Protein AF-A0A1W6MKU1-F1 (afdb_monomer_lite)

Foldseek 3Di:
DVVVVVVVVVVVVVVVVVVVVVVVVVVVVVVVVVVVVVVVVVVVVVVVVVVVVVVVVVVVVDDDPPPDDDPVSVVVVVVVVVVVCVVADLLRCLLPVPPDPPPPVDDDNLRVLVVSVVVCVVVDDDPRLLVVLLCVQVVVCVVVVHRDDLLNQLVVVCVVPNLVSCLSSVVSSLVSCVSPVHDNPCSVVSCVVSND

Organism: NCBI:txid331648

Secondary structure (DSSP, 8-state):
-HHHHHHHHHHHHHHHHHHHHHHHHHHHHHHHHHHHHHHHHHHHHHHHHHHHHHHHHTTTT--------SHHHHHHHHHHHHHHHTTS-HHHHHHHTTSS-S--TT--HHHHHHHHHHHHHHH---HHHHHHHHHHHHHHHHHHTSPPPHHHHHHHHHHHS-HHHHHHHHHHHHHHHHHTT---TTHHHHHHHHH-

pLDDT: mean 70.11, std 15.75, range [35.94, 92.75]

Structure (mmCIF, N/CA/C/O backbone):
data_AF-A0A1W6MKU1-F1
#
_entry.id   AF-A0A1W6MKU1-F1
#
loop_
_atom_site.group_PDB
_atom_site.id
_atom_site.type_symbol
_atom_site.label_atom_id
_atom_site.label_alt_id
_atom_site.label_comp_id
_atom_site.label_asym_id
_atom_site.label_entity_id
_atom_site.label_seq_id
_atom_site.pdbx_PDB_ins_code
_atom_site.Cartn_x
_atom_site.Cartn_y
_atom_site.Cartn_z
_atom_site.occupancy
_atom_site.B_iso_or_equiv
_atom_site.auth_seq_id
_atom_site.auth_comp_id
_atom_site.auth_asym_id
_atom_site.auth_atom_id
_atom_site.pdbx_PDB_model_num
ATOM 1 N N . MET A 1 1 ? -60.702 6.083 73.191 1.00 47.81 1 MET A N 1
ATOM 2 C CA . MET A 1 1 ? -59.595 5.189 72.773 1.00 47.81 1 MET A CA 1
ATOM 3 C C . MET A 1 1 ? -59.391 5.137 71.258 1.00 47.81 1 MET A C 1
ATOM 5 O O . MET A 1 1 ? -58.246 5.121 70.835 1.00 47.81 1 MET A O 1
ATOM 9 N N . SER A 1 2 ? -60.441 5.195 70.430 1.00 51.69 2 SER A N 1
ATOM 10 C CA . SER A 1 2 ? -60.322 5.057 68.964 1.00 51.69 2 SER A CA 1
ATOM 11 C C . SER A 1 2 ? -59.601 6.209 68.233 1.00 51.69 2 SER A C 1
ATOM 13 O O . SER A 1 2 ? -58.977 5.974 67.206 1.00 51.69 2 SER A O 1
ATOM 15 N N . GLN A 1 3 ? -59.615 7.438 68.766 1.00 49.34 3 GLN A N 1
ATOM 16 C CA . GLN A 1 3 ? -58.934 8.594 68.146 1.00 49.34 3 GLN A CA 1
ATOM 17 C C . GLN A 1 3 ? -57.400 8.565 68.298 1.00 49.34 3 GLN A C 1
ATOM 19 O O . GLN A 1 3 ? -56.690 8.987 67.392 1.00 49.34 3 GLN A O 1
ATOM 24 N N . ILE A 1 4 ? -56.875 8.013 69.400 1.00 53.31 4 ILE A N 1
ATOM 25 C CA . ILE A 1 4 ? -55.422 7.897 69.642 1.00 53.31 4 ILE A CA 1
ATOM 26 C C . ILE A 1 4 ? -54.801 6.845 68.708 1.00 53.31 4 ILE A C 1
ATOM 28 O O . ILE A 1 4 ? -53.706 7.038 68.187 1.00 53.31 4 ILE A O 1
ATOM 32 N N . ILE A 1 5 ? -55.540 5.764 68.434 1.00 53.56 5 ILE A N 1
ATOM 33 C CA . ILE A 1 5 ? -55.125 4.697 67.512 1.00 53.56 5 ILE A CA 1
ATOM 34 C C . ILE A 1 5 ? -55.094 5.214 66.062 1.00 53.56 5 ILE A C 1
ATOM 36 O O . ILE A 1 5 ? -54.161 4.907 65.326 1.00 53.56 5 ILE A O 1
ATOM 40 N N . GLY A 1 6 ? -56.054 6.062 65.669 1.00 46.59 6 GLY A N 1
ATOM 41 C CA . GLY A 1 6 ? -56.067 6.691 64.342 1.00 46.59 6 GLY A CA 1
ATOM 42 C C . GLY A 1 6 ? -54.878 7.627 64.094 1.00 46.59 6 GLY A C 1
ATOM 43 O O . GLY A 1 6 ? -54.292 7.600 63.015 1.00 46.59 6 GLY A O 1
ATOM 44 N N . ILE A 1 7 ? -54.463 8.402 65.102 1.00 56.88 7 ILE A N 1
ATOM 45 C CA . ILE A 1 7 ? -53.309 9.315 65.000 1.00 56.88 7 ILE A CA 1
ATOM 46 C C . ILE A 1 7 ? -51.987 8.537 64.894 1.00 56.88 7 ILE A C 1
ATOM 48 O O . ILE A 1 7 ? -51.122 8.914 64.105 1.00 56.88 7 ILE A O 1
ATOM 52 N N . LEU A 1 8 ? -51.845 7.428 65.631 1.00 56.25 8 LEU A N 1
ATOM 53 C CA . LEU A 1 8 ? -50.680 6.536 65.533 1.00 56.25 8 LEU A CA 1
ATOM 54 C C . LEU A 1 8 ? -50.585 5.828 64.173 1.00 56.25 8 LEU A C 1
ATOM 56 O O . LEU A 1 8 ? -49.487 5.610 63.667 1.00 56.25 8 LEU A O 1
ATOM 60 N N . PHE A 1 9 ? -51.721 5.490 63.562 1.00 56.03 9 PHE A N 1
ATOM 61 C CA . PHE A 1 9 ? -51.739 4.841 62.252 1.00 56.03 9 PHE A CA 1
ATOM 62 C C . PHE A 1 9 ? -51.362 5.816 61.128 1.00 56.03 9 PHE A C 1
ATOM 64 O O . PHE A 1 9 ? -50.538 5.495 60.275 1.00 56.03 9 PHE A O 1
ATOM 71 N N . ILE A 1 10 ? -51.900 7.040 61.159 1.00 58.66 10 ILE A N 1
ATOM 72 C CA . ILE A 1 10 ? -51.591 8.074 60.161 1.00 58.66 10 ILE A CA 1
ATOM 73 C C . ILE A 1 10 ? -50.126 8.515 60.271 1.00 58.66 10 ILE A C 1
ATOM 75 O O . ILE A 1 10 ? -49.452 8.648 59.250 1.00 58.66 10 ILE A O 1
ATOM 79 N N . SER A 1 11 ? -49.594 8.682 61.488 1.00 55.44 11 SER A N 1
ATOM 80 C CA . SER A 1 11 ? -48.181 9.034 61.666 1.00 55.44 11 SER A CA 1
ATOM 81 C C . SER A 1 11 ? -47.244 7.920 61.187 1.00 55.44 11 SER A C 1
ATOM 83 O O . SER A 1 11 ? -46.252 8.210 60.519 1.00 55.44 11 SER A O 1
ATOM 85 N N . GLY A 1 12 ? -47.589 6.650 61.429 1.00 57.91 12 GLY A N 1
ATOM 86 C CA . GLY A 1 12 ? -46.839 5.497 60.927 1.00 57.91 12 GLY A CA 1
ATOM 87 C C . GLY A 1 12 ? -46.799 5.417 59.398 1.00 57.91 12 GLY A C 1
ATOM 88 O O . GLY A 1 12 ? -45.735 5.178 58.829 1.00 57.91 12 GLY A O 1
ATOM 89 N N . VAL A 1 13 ? -47.923 5.682 58.723 1.00 65.38 13 VAL A N 1
ATOM 90 C CA . VAL A 1 13 ? -48.009 5.667 57.249 1.00 65.38 13 VAL A CA 1
ATOM 91 C C . VAL A 1 13 ? -47.217 6.818 56.624 1.00 65.38 13 VAL A C 1
ATOM 93 O O . VAL A 1 13 ? -46.501 6.606 55.648 1.00 65.38 13 VAL A O 1
ATOM 96 N N . VAL A 1 14 ? -47.271 8.020 57.204 1.00 58.94 14 VAL A N 1
ATOM 97 C CA . VAL A 1 14 ? -46.488 9.170 56.716 1.00 58.94 14 VAL A CA 1
ATOM 98 C C . VAL A 1 14 ? -44.984 8.932 56.896 1.00 58.94 14 VAL A C 1
ATOM 100 O O . VAL A 1 14 ? -44.204 9.219 55.991 1.00 58.94 14 VAL A O 1
ATOM 103 N N . ILE A 1 15 ? -44.562 8.353 58.025 1.00 61.75 15 ILE A N 1
ATOM 104 C CA . ILE A 1 15 ? -43.153 7.997 58.261 1.00 61.75 15 ILE A CA 1
ATOM 105 C C . ILE A 1 15 ? -42.691 6.903 57.288 1.00 61.75 15 ILE A C 1
ATOM 107 O O . ILE A 1 15 ? -41.581 6.993 56.761 1.00 61.75 15 ILE A O 1
ATOM 111 N N . ALA A 1 16 ? -43.534 5.902 57.016 1.00 57.34 16 ALA A N 1
ATOM 112 C CA . ALA A 1 16 ? -43.241 4.849 56.048 1.00 57.34 16 ALA A CA 1
ATOM 113 C C . ALA A 1 16 ? -43.072 5.411 54.628 1.00 57.34 16 ALA A C 1
ATOM 115 O O . ALA A 1 16 ? -42.068 5.110 53.990 1.00 57.34 16 ALA A O 1
ATOM 116 N N . LEU A 1 17 ? -43.971 6.298 54.184 1.00 57.94 17 LEU A N 1
ATOM 117 C CA . LEU A 1 17 ? -43.877 6.964 52.879 1.00 57.94 17 LEU A CA 1
ATOM 118 C C . LEU A 1 17 ? -42.603 7.808 52.754 1.00 57.94 17 LEU A C 1
ATOM 120 O O . LEU A 1 17 ? -41.893 7.692 51.763 1.00 57.94 17 LEU A O 1
ATOM 124 N N . ILE A 1 18 ? -42.244 8.591 53.779 1.00 56.72 18 ILE A N 1
ATOM 125 C CA . ILE A 1 18 ? -41.004 9.391 53.776 1.00 56.72 18 ILE A CA 1
ATOM 126 C C . ILE A 1 18 ? -39.753 8.494 53.737 1.00 56.72 18 ILE A C 1
ATOM 128 O O . ILE A 1 18 ? -38.745 8.851 53.123 1.00 56.72 18 ILE A O 1
ATOM 132 N N . LEU A 1 19 ? -39.784 7.332 54.397 1.00 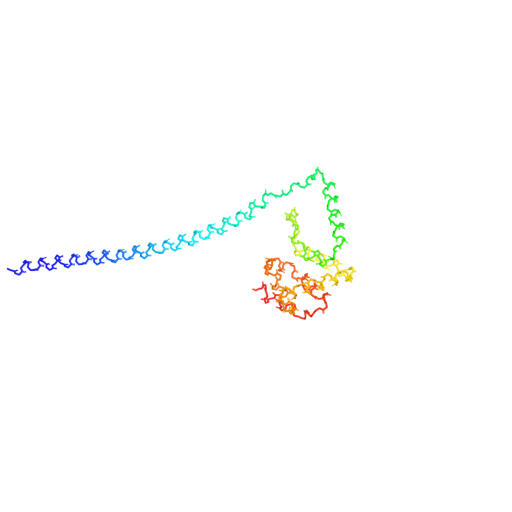58.59 19 LEU A N 1
ATOM 133 C CA . LEU A 1 19 ? -38.688 6.357 54.368 1.00 58.59 19 LEU A CA 1
ATOM 134 C C . LEU A 1 19 ? -38.572 5.647 53.016 1.00 58.59 19 LEU A C 1
ATOM 136 O O . LEU A 1 19 ? -37.454 5.379 52.572 1.00 58.59 19 LEU A O 1
ATOM 140 N N . GLU A 1 20 ? -39.697 5.349 52.373 1.00 58.88 20 GLU A N 1
ATOM 141 C CA . GLU A 1 20 ? -39.753 4.736 51.047 1.00 58.88 20 GLU A CA 1
ATOM 142 C C . GLU A 1 20 ? -39.245 5.706 49.977 1.00 58.88 20 GLU A C 1
ATOM 144 O O . GLU A 1 20 ? -38.388 5.338 49.174 1.00 58.88 20 GLU A O 1
ATOM 149 N N . ASP A 1 21 ? -39.646 6.975 50.061 1.00 58.53 21 ASP A N 1
ATOM 150 C CA . ASP A 1 21 ? -39.196 8.044 49.168 1.00 58.53 21 ASP A CA 1
ATOM 151 C C . ASP A 1 21 ? -37.704 8.364 49.368 1.00 58.53 21 ASP A C 1
ATOM 153 O O . ASP A 1 21 ? -36.951 8.549 48.410 1.00 58.53 21 ASP A O 1
ATOM 157 N N . LYS A 1 22 ? -37.214 8.309 50.618 1.00 58.66 22 LYS A N 1
ATOM 158 C CA . LYS A 1 22 ? -35.773 8.373 50.916 1.00 58.66 22 LYS A CA 1
ATOM 159 C C . LYS A 1 22 ? -35.007 7.170 50.376 1.00 58.66 22 LYS A C 1
ATOM 161 O O . LYS A 1 22 ? -33.879 7.348 49.924 1.00 58.66 22 LYS A O 1
ATOM 166 N N . LYS A 1 23 ? -35.565 5.956 50.430 1.00 59.91 23 LYS A N 1
ATOM 167 C CA . LYS A 1 23 ? -34.934 4.755 49.855 1.00 59.91 23 LYS A CA 1
ATOM 168 C C . LYS A 1 23 ? -34.901 4.816 48.330 1.00 59.91 23 LYS A C 1
ATOM 170 O O . LYS A 1 23 ? -33.866 4.480 47.759 1.00 59.91 23 LYS A O 1
ATOM 175 N N . SER A 1 24 ? -35.985 5.259 47.693 1.00 61.62 24 SER A N 1
ATOM 176 C CA . SER A 1 24 ? -36.061 5.423 46.237 1.00 61.62 24 SER A CA 1
ATOM 177 C C . SER A 1 24 ? -35.065 6.488 45.769 1.00 61.62 24 SER A C 1
ATOM 179 O O . SER A 1 24 ? -34.258 6.226 44.881 1.00 61.62 24 SER A O 1
ATOM 181 N N . SER A 1 25 ? -35.017 7.627 46.469 1.00 62.56 25 SER A N 1
ATOM 182 C CA . SER A 1 25 ? -34.078 8.715 46.197 1.00 62.56 25 SER A CA 1
ATOM 183 C C . SER A 1 25 ? -32.635 8.276 46.419 1.00 62.56 25 SER A C 1
ATOM 185 O O . SER A 1 25 ? -31.773 8.541 45.589 1.00 62.56 25 SER A O 1
ATOM 187 N N . LYS A 1 26 ? -32.351 7.560 47.514 1.00 69.50 26 LYS A N 1
ATOM 188 C CA . LYS A 1 26 ? -31.005 7.049 47.797 1.00 69.50 26 LYS A CA 1
ATOM 189 C C . LYS A 1 26 ? -30.530 6.095 46.702 1.00 69.50 26 LYS A C 1
ATOM 191 O O . LYS A 1 26 ? -29.414 6.263 46.228 1.00 69.50 26 LYS A O 1
ATOM 196 N N . LYS A 1 27 ? -31.383 5.161 46.271 1.00 70.69 27 LYS A N 1
ATOM 197 C CA . LYS A 1 27 ? -31.066 4.231 45.183 1.00 70.69 27 LYS A CA 1
ATOM 198 C C . LYS A 1 27 ? -30.842 4.967 43.859 1.00 70.69 27 LYS A C 1
ATOM 200 O O . LYS A 1 27 ? -29.859 4.709 43.182 1.00 70.69 27 LYS A O 1
ATOM 205 N N . PHE A 1 28 ? -31.684 5.953 43.548 1.00 70.44 28 PHE A N 1
ATOM 206 C CA . PHE A 1 28 ? -31.513 6.812 42.376 1.00 70.44 28 PHE A CA 1
ATOM 207 C C . PHE A 1 28 ? -30.167 7.555 42.382 1.00 70.44 28 PHE A C 1
ATOM 209 O O . PHE A 1 28 ? -29.487 7.616 41.360 1.00 70.44 28 PHE A O 1
ATOM 216 N N . TYR A 1 29 ? -29.748 8.099 43.530 1.00 66.12 29 TYR A N 1
ATOM 217 C CA . TYR A 1 29 ? -28.444 8.753 43.649 1.00 66.12 29 TYR A CA 1
ATOM 218 C C . TYR A 1 29 ? -27.274 7.760 43.617 1.00 66.12 29 TYR A C 1
ATOM 220 O O . TYR A 1 29 ? -26.232 8.102 43.069 1.00 66.12 29 TYR A O 1
ATOM 228 N N . GLU A 1 30 ? -27.424 6.550 44.163 1.00 76.31 30 GLU A N 1
ATOM 229 C CA . GLU A 1 30 ? -26.414 5.484 44.077 1.00 76.31 30 GLU A CA 1
ATOM 230 C C . GLU A 1 30 ? -26.194 5.042 42.621 1.00 76.31 30 GLU A C 1
ATOM 232 O O . GLU A 1 30 ? -25.055 5.078 42.152 1.00 76.31 30 GLU A O 1
ATOM 237 N N . ASP A 1 31 ? -27.272 4.767 41.881 1.00 74.50 31 ASP A N 1
ATOM 238 C CA . ASP A 1 31 ? -27.222 4.415 40.456 1.00 74.50 31 ASP A CA 1
ATOM 239 C C . ASP A 1 31 ? -26.609 5.568 39.635 1.00 74.50 31 ASP A C 1
ATOM 241 O O . ASP A 1 31 ? -25.720 5.367 38.806 1.00 74.50 31 ASP A O 1
ATOM 245 N N . ARG A 1 32 ? -26.990 6.820 39.935 1.00 72.81 32 ARG A N 1
ATOM 246 C CA . ARG A 1 32 ? -26.433 7.998 39.254 1.00 72.81 32 ARG A CA 1
ATOM 247 C C . ARG A 1 32 ? -24.947 8.214 39.550 1.00 72.81 32 ARG A C 1
ATOM 249 O O . ARG A 1 32 ? -24.219 8.693 38.681 1.00 72.81 32 ARG A O 1
ATOM 256 N N . ILE A 1 33 ? -24.483 7.894 40.758 1.00 77.56 33 ILE A N 1
ATOM 257 C CA . ILE A 1 33 ? -23.059 7.946 41.121 1.00 77.56 33 ILE A CA 1
ATOM 258 C C . ILE A 1 33 ? -22.274 6.875 40.357 1.00 77.56 33 ILE A C 1
ATOM 260 O O . ILE A 1 33 ? -21.144 7.137 39.942 1.00 77.56 33 ILE A O 1
ATOM 264 N N . GLU A 1 34 ? -22.846 5.689 40.164 1.00 78.94 34 GLU A N 1
ATOM 265 C CA . GLU A 1 34 ? -22.220 4.608 39.402 1.00 78.94 34 GLU A CA 1
ATOM 266 C C . GLU A 1 34 ? -22.122 4.944 37.906 1.00 78.94 34 GLU A C 1
ATOM 268 O O . GLU A 1 34 ? -21.041 4.829 37.322 1.00 78.94 34 GLU A O 1
ATOM 273 N N . ASP A 1 35 ? -23.181 5.508 37.322 1.00 75.38 35 ASP A N 1
ATOM 274 C CA . ASP A 1 35 ? -23.166 6.034 35.952 1.00 75.38 35 ASP A CA 1
ATOM 275 C C . ASP A 1 35 ? -22.100 7.122 35.765 1.00 75.38 35 ASP A C 1
ATOM 277 O O . ASP A 1 35 ? -21.297 7.068 34.831 1.00 75.38 35 ASP A O 1
ATOM 281 N N . LEU A 1 36 ? -22.029 8.087 36.689 1.00 74.81 36 LEU A N 1
ATOM 282 C CA . LEU A 1 36 ? -21.032 9.159 36.638 1.00 74.81 36 LEU A CA 1
ATOM 283 C C . LEU A 1 36 ? -19.601 8.631 36.810 1.00 74.81 36 LEU A C 1
ATOM 285 O O . LEU A 1 36 ? -18.678 9.155 36.184 1.00 74.81 36 LEU A O 1
ATOM 289 N N . LYS A 1 37 ? -19.386 7.582 37.615 1.00 76.19 37 LYS A N 1
ATOM 290 C CA . LYS A 1 37 ? -18.078 6.910 37.720 1.00 76.19 37 LYS A CA 1
ATOM 291 C C . LYS A 1 37 ? -17.687 6.235 36.406 1.00 76.19 37 LYS A C 1
ATOM 293 O O . LYS A 1 37 ? -16.527 6.343 36.000 1.00 76.19 37 LYS A O 1
ATOM 298 N N . ASN A 1 38 ? -18.634 5.592 35.729 1.00 76.19 38 ASN A N 1
ATOM 299 C CA . ASN A 1 38 ? -18.405 4.959 34.432 1.00 76.19 38 ASN A CA 1
ATOM 300 C C . ASN A 1 38 ? -18.116 6.000 33.340 1.00 76.19 38 ASN A C 1
ATOM 302 O O . ASN A 1 38 ? -17.148 5.856 32.589 1.00 76.19 38 ASN A O 1
ATOM 306 N N . GLU A 1 39 ? -18.869 7.102 33.299 1.00 74.50 39 GLU A N 1
ATOM 307 C CA . GLU A 1 39 ? -18.598 8.229 32.398 1.00 74.50 39 GLU A CA 1
ATOM 308 C C . GLU A 1 39 ? -17.227 8.865 32.661 1.00 74.50 39 GLU A C 1
ATOM 310 O O . GLU A 1 39 ? -16.494 9.170 31.717 1.00 74.50 39 GLU A O 1
ATOM 315 N N . LEU A 1 40 ? -16.841 9.029 33.930 1.00 75.62 40 LEU A N 1
ATOM 316 C CA . LEU A 1 40 ? -15.544 9.590 34.308 1.00 75.62 40 LEU A CA 1
ATOM 317 C C . LEU A 1 40 ? -14.386 8.658 33.926 1.00 75.62 40 LEU A C 1
ATOM 319 O O . LEU A 1 40 ? -13.369 9.131 33.420 1.00 75.62 40 LEU A O 1
ATOM 323 N N . SER A 1 41 ? -14.552 7.344 34.088 1.00 77.25 41 SER A N 1
ATOM 324 C CA . SER A 1 41 ? -13.593 6.338 33.616 1.00 77.25 41 SER A CA 1
ATOM 325 C C . SER A 1 41 ? -13.425 6.390 32.091 1.00 77.25 41 SER A C 1
ATOM 327 O O . SER A 1 41 ? -12.306 6.463 31.579 1.00 77.25 41 SER A O 1
ATOM 329 N N . ASN A 1 42 ? -14.534 6.478 31.351 1.00 74.69 42 ASN A N 1
ATOM 330 C CA . ASN A 1 42 ? -14.521 6.577 29.890 1.00 74.69 42 ASN A CA 1
ATOM 331 C C . ASN A 1 42 ? -13.882 7.882 29.393 1.00 74.69 42 ASN A C 1
ATOM 333 O O . ASN A 1 42 ? -13.079 7.866 28.453 1.00 74.69 42 ASN A O 1
ATOM 337 N N . LYS A 1 43 ? -14.173 9.014 30.046 1.00 75.50 43 LYS A N 1
ATOM 338 C CA . LYS A 1 43 ? -13.528 10.302 29.747 1.00 75.50 43 LYS A CA 1
ATOM 339 C C . LYS A 1 43 ? -12.040 10.274 30.082 1.00 75.50 43 LYS A C 1
ATOM 341 O O . LYS A 1 43 ? -11.249 10.740 29.272 1.00 75.50 43 LYS A O 1
ATOM 346 N N . LYS A 1 44 ? -11.638 9.669 31.203 1.00 76.31 44 LYS A N 1
ATOM 347 C CA . LYS A 1 44 ? -10.224 9.517 31.577 1.00 76.31 44 LYS A CA 1
ATOM 348 C C . LYS A 1 44 ? -9.456 8.664 30.566 1.00 76.31 44 LYS A C 1
ATOM 350 O O . LYS A 1 44 ? -8.368 9.052 30.160 1.00 76.31 44 LYS A O 1
ATOM 355 N N . ASN A 1 45 ? -10.045 7.567 30.089 1.00 72.00 45 ASN A N 1
ATOM 356 C CA . ASN A 1 45 ? -9.461 6.742 29.026 1.00 72.00 45 ASN A CA 1
ATOM 357 C C . ASN A 1 45 ? -9.365 7.492 27.689 1.00 72.00 45 ASN A C 1
ATOM 359 O O . ASN A 1 45 ? -8.409 7.301 26.940 1.00 72.00 45 ASN A O 1
ATOM 363 N N . SER A 1 46 ? -10.332 8.364 27.396 1.00 67.12 46 SER A N 1
ATOM 364 C CA . SER A 1 46 ? -10.310 9.219 26.204 1.00 67.12 46 SER A CA 1
ATOM 365 C C . SER A 1 46 ? -9.227 10.295 26.298 1.00 67.12 46 SER A C 1
ATOM 367 O O . SER A 1 46 ? -8.504 10.500 25.330 1.00 67.12 46 SER A O 1
ATOM 369 N N . ILE A 1 47 ? -9.058 10.919 27.469 1.00 73.56 47 ILE A N 1
ATOM 370 C CA . ILE A 1 47 ? -7.973 11.871 27.745 1.00 73.56 47 ILE A CA 1
ATOM 371 C C . ILE A 1 47 ? -6.618 11.177 27.611 1.00 73.56 47 ILE A C 1
ATOM 373 O O . ILE A 1 47 ? -5.776 11.680 26.891 1.00 73.56 47 ILE A O 1
ATOM 377 N N . LEU A 1 48 ? -6.435 9.981 28.176 1.00 71.94 48 LEU A N 1
ATOM 378 C CA . LEU A 1 48 ? -5.191 9.208 28.042 1.00 71.94 48 LEU A CA 1
ATOM 379 C C . LEU A 1 48 ? -4.862 8.849 26.583 1.00 71.94 48 LEU A C 1
ATOM 381 O O . LEU A 1 48 ? -3.701 8.862 26.177 1.00 71.94 48 LEU A O 1
ATOM 385 N N . ARG A 1 49 ? -5.881 8.528 25.774 1.00 68.25 49 ARG A N 1
ATOM 386 C CA . ARG A 1 49 ? -5.712 8.305 24.329 1.00 68.25 49 ARG A CA 1
ATOM 387 C C . ARG A 1 49 ? -5.329 9.592 23.604 1.00 68.25 49 ARG A C 1
ATOM 389 O O . ARG A 1 49 ? -4.413 9.553 22.790 1.00 68.25 49 ARG A O 1
ATOM 396 N N . LEU A 1 50 ? -5.988 10.704 23.921 1.00 67.06 50 LEU A N 1
ATOM 397 C CA . LEU A 1 50 ? -5.692 12.016 23.348 1.00 67.06 50 LEU A CA 1
ATOM 398 C C . LEU A 1 50 ? -4.307 12.516 23.769 1.00 67.06 50 LEU A C 1
ATOM 400 O O . LEU A 1 50 ? -3.581 13.000 22.921 1.00 67.06 50 LEU A O 1
ATOM 404 N N . GLU A 1 51 ? -3.891 12.333 25.022 1.00 68.38 51 GLU A N 1
ATOM 405 C CA . GLU A 1 51 ? -2.546 12.654 25.517 1.00 68.38 51 GLU A CA 1
ATOM 406 C C . GLU A 1 51 ? -1.480 11.810 24.817 1.00 68.38 51 GLU A C 1
ATOM 408 O O . GLU A 1 51 ? -0.439 12.339 24.446 1.00 68.38 51 GLU A O 1
ATOM 413 N N . LYS A 1 52 ? -1.752 10.524 24.553 1.00 66.31 52 LYS A N 1
ATOM 414 C CA . LYS A 1 52 ? -0.859 9.665 23.760 1.00 66.31 52 LYS A CA 1
ATOM 415 C C . LYS A 1 52 ? -0.781 10.103 22.293 1.00 66.31 52 LYS A C 1
ATOM 417 O O . LYS A 1 52 ? 0.288 10.042 21.695 1.00 66.31 52 LYS A O 1
ATOM 422 N N . GLN A 1 53 ? -1.891 10.553 21.707 1.00 59.41 53 GLN A N 1
ATOM 423 C CA . GLN A 1 53 ? -1.901 11.136 20.360 1.00 59.41 53 GLN A CA 1
ATOM 424 C C . GLN A 1 53 ? -1.179 12.489 20.330 1.00 59.41 53 GLN A C 1
ATOM 426 O O . GLN A 1 53 ? -0.451 12.777 19.387 1.00 59.41 53 GLN A O 1
ATOM 431 N N . LEU A 1 54 ? -1.326 13.295 21.380 1.00 59.50 54 LEU A N 1
ATOM 432 C CA . LEU A 1 54 ? -0.695 14.603 21.513 1.00 59.50 54 LEU A CA 1
ATOM 433 C C . LEU A 1 54 ? 0.806 14.467 21.782 1.00 59.50 54 LEU A C 1
ATOM 435 O O . LEU A 1 54 ? 1.574 15.248 21.242 1.00 59.50 54 LEU A O 1
ATOM 439 N N . SER A 1 55 ? 1.244 13.430 22.503 1.00 55.38 55 SER A N 1
ATOM 440 C CA . SER A 1 55 ? 2.665 13.104 22.655 1.00 55.38 55 SER A CA 1
ATOM 441 C C . SER A 1 55 ? 3.278 12.550 21.364 1.00 55.38 55 SER A C 1
ATOM 443 O O . SER A 1 55 ? 4.460 12.747 21.112 1.00 55.38 55 SER A O 1
ATOM 445 N N . GLN A 1 56 ? 2.490 11.866 20.527 1.00 51.78 56 GLN A N 1
ATOM 446 C CA . GLN A 1 56 ? 2.902 11.473 19.173 1.00 51.78 56 GLN A CA 1
ATOM 447 C C . GLN A 1 56 ? 2.978 12.683 18.226 1.00 51.78 56 GLN A C 1
ATOM 449 O O . GLN A 1 56 ? 3.883 12.751 17.402 1.00 51.78 56 GLN A O 1
ATOM 454 N N . LEU A 1 57 ? 2.087 13.668 18.384 1.00 49.69 57 LEU A N 1
ATOM 455 C CA . LEU A 1 57 ? 2.101 14.929 17.632 1.00 49.69 57 LEU A CA 1
ATOM 456 C C . LEU A 1 57 ? 3.171 15.917 18.124 1.00 49.69 57 LEU A C 1
ATOM 458 O O . LEU A 1 57 ? 3.720 16.652 17.317 1.00 49.69 57 LEU A O 1
ATOM 462 N N . SER A 1 58 ? 3.540 15.918 19.407 1.00 42.12 58 SER A N 1
ATOM 463 C CA . SER A 1 58 ? 4.639 16.756 19.916 1.00 42.12 58 SER A CA 1
ATOM 464 C C . SER A 1 58 ? 6.020 16.246 19.497 1.00 42.12 58 SER A C 1
ATOM 466 O O . SER A 1 58 ? 6.996 16.977 19.602 1.00 42.12 58 SER A O 1
ATOM 468 N N . ILE A 1 59 ? 6.112 15.001 19.016 1.00 44.84 59 ILE A N 1
ATOM 469 C CA . ILE A 1 59 ? 7.301 14.480 18.323 1.00 44.84 59 ILE A CA 1
ATOM 470 C C . ILE A 1 59 ? 7.342 14.987 16.863 1.00 44.84 59 ILE A C 1
ATOM 472 O O . ILE A 1 59 ? 8.415 15.041 16.268 1.00 44.84 59 ILE A O 1
ATOM 476 N N . LEU A 1 60 ? 6.208 15.434 16.297 1.00 40.78 60 LEU A N 1
ATOM 477 C CA . LEU A 1 60 ? 6.141 16.057 14.967 1.00 40.78 60 LEU A CA 1
ATOM 478 C C . LEU A 1 60 ? 6.602 17.529 14.943 1.00 40.78 60 LEU A C 1
ATOM 480 O O . LEU A 1 60 ? 6.869 18.041 13.859 1.00 40.78 60 LEU A O 1
ATOM 484 N N . ASP A 1 61 ? 6.727 18.198 16.096 1.00 35.94 61 ASP A N 1
ATOM 485 C CA . ASP A 1 61 ? 7.133 19.617 16.188 1.00 35.94 61 ASP A CA 1
ATOM 486 C C . ASP A 1 61 ? 8.655 19.812 16.350 1.00 35.94 61 ASP A C 1
ATOM 488 O O . ASP A 1 61 ? 9.161 20.897 16.627 1.00 35.94 61 ASP A O 1
ATOM 492 N N . THR A 1 62 ? 9.417 18.744 16.130 1.00 43.09 62 THR A N 1
ATOM 493 C CA . THR A 1 62 ? 10.852 18.811 15.851 1.00 43.09 62 THR A CA 1
ATOM 494 C C . THR A 1 62 ? 11.099 18.232 14.468 1.00 43.09 62 THR A C 1
ATOM 496 O O . THR A 1 62 ? 11.649 17.139 14.332 1.00 43.09 62 THR A O 1
ATOM 499 N N . GLN A 1 63 ? 10.678 18.945 13.420 1.00 41.88 63 GLN A N 1
ATOM 500 C CA . GLN A 1 63 ? 11.275 18.686 12.113 1.00 41.88 63 GLN A CA 1
ATOM 501 C C . GLN A 1 63 ? 12.777 19.003 12.199 1.00 41.88 63 GLN A C 1
ATOM 503 O O . GLN A 1 63 ? 13.152 20.022 12.792 1.00 41.88 63 GLN A O 1
ATOM 508 N N . PRO A 1 64 ? 13.656 18.161 11.631 1.00 39.41 64 PRO A N 1
ATOM 509 C CA . PRO A 1 64 ? 15.060 18.505 11.504 1.00 39.41 64 PRO A CA 1
ATOM 510 C C . PRO A 1 64 ? 15.161 19.768 10.647 1.00 39.41 64 PRO A C 1
ATOM 512 O O . PRO A 1 64 ? 14.659 19.810 9.526 1.00 39.41 64 PRO A O 1
ATOM 515 N N . ASN A 1 65 ? 15.812 20.808 11.162 1.00 44.97 65 ASN A N 1
ATOM 516 C CA . ASN A 1 65 ? 16.313 21.863 10.295 1.00 44.97 65 ASN A CA 1
ATOM 517 C C . ASN A 1 65 ? 17.460 21.251 9.479 1.00 44.97 65 ASN A C 1
ATOM 519 O O . ASN A 1 65 ? 18.548 21.038 10.011 1.00 44.97 65 ASN A O 1
ATOM 523 N N . PHE A 1 66 ? 17.192 20.914 8.217 1.00 48.94 66 PHE A N 1
ATOM 524 C CA . PHE A 1 66 ? 18.167 20.285 7.323 1.00 48.94 66 PHE A CA 1
ATOM 525 C C . PHE A 1 66 ? 19.243 21.261 6.809 1.00 48.94 66 PHE A C 1
ATOM 527 O O . PHE A 1 66 ? 20.184 20.834 6.151 1.00 48.94 66 PHE A O 1
ATOM 534 N N . GLY A 1 67 ? 19.157 22.551 7.164 1.00 51.34 67 GLY A N 1
ATOM 535 C CA . GLY A 1 67 ? 20.254 23.505 6.992 1.00 51.34 67 GLY A CA 1
ATOM 536 C C . GLY A 1 67 ? 20.379 24.148 5.610 1.00 51.34 67 GLY A C 1
ATOM 537 O O . GLY A 1 67 ? 21.387 24.803 5.368 1.00 51.34 67 GLY A O 1
ATOM 538 N N . TYR A 1 68 ? 19.390 24.008 4.726 1.00 52.78 68 TYR A N 1
ATOM 539 C CA . TYR A 1 68 ? 19.421 24.631 3.398 1.00 52.78 68 TYR A CA 1
ATOM 540 C C . TYR A 1 68 ? 19.105 26.129 3.485 1.00 52.78 68 TYR A C 1
ATOM 542 O O . TYR A 1 68 ? 18.104 26.535 4.079 1.00 52.78 68 TYR A O 1
ATOM 550 N N . THR A 1 69 ? 19.969 26.956 2.903 1.00 60.62 69 THR A N 1
ATOM 551 C CA . THR A 1 69 ? 19.921 28.425 2.986 1.00 60.62 69 THR A CA 1
ATOM 552 C C . THR A 1 69 ? 19.538 29.100 1.671 1.00 60.62 69 THR A C 1
ATOM 554 O O . THR A 1 69 ? 19.349 30.318 1.642 1.00 60.62 69 THR A O 1
ATOM 557 N N . SER A 1 70 ? 19.381 2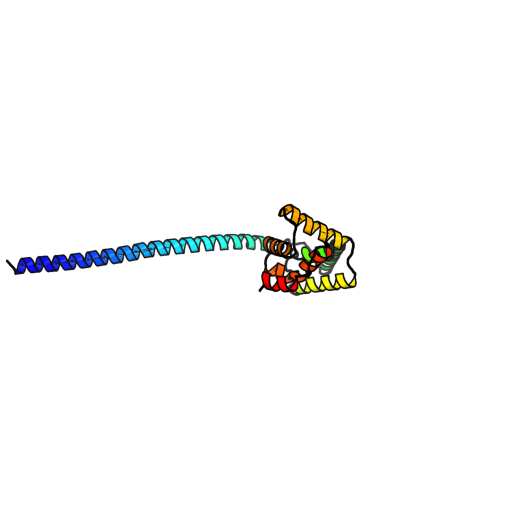8.329 0.591 1.00 57.69 70 SER A N 1
ATOM 558 C CA . SER A 1 70 ? 18.993 28.831 -0.730 1.00 57.69 70 SER A CA 1
ATOM 559 C C . SER A 1 70 ? 18.137 27.833 -1.519 1.00 57.69 70 SER A C 1
ATOM 561 O O . SER A 1 70 ? 18.117 26.639 -1.224 1.00 57.69 70 SER A O 1
ATOM 563 N N . GLU A 1 71 ? 17.418 28.344 -2.522 1.00 54.06 71 GLU A N 1
ATOM 564 C CA . GLU A 1 71 ? 16.588 27.549 -3.439 1.00 54.06 71 GLU A CA 1
ATOM 565 C C . GLU A 1 71 ? 17.433 26.570 -4.268 1.00 54.06 71 GLU A C 1
ATOM 567 O O . GLU A 1 71 ? 17.007 25.446 -4.507 1.00 54.06 71 GLU A O 1
ATOM 572 N N . ASP A 1 72 ? 18.664 26.951 -4.609 1.00 57.84 72 ASP A N 1
ATOM 573 C CA . ASP A 1 72 ? 19.608 26.085 -5.318 1.00 57.84 72 ASP A CA 1
ATOM 574 C C . ASP A 1 72 ? 20.081 24.918 -4.435 1.00 57.84 72 ASP A C 1
ATOM 576 O O . ASP A 1 72 ? 20.081 23.784 -4.891 1.00 57.84 72 ASP A O 1
ATOM 580 N N . GLU A 1 73 ? 20.370 25.141 -3.145 1.00 54.97 73 GLU A N 1
ATOM 581 C CA . GLU A 1 73 ? 20.710 24.053 -2.204 1.00 54.97 73 GLU A CA 1
ATOM 582 C C . GLU A 1 73 ? 19.535 23.091 -1.967 1.00 54.97 73 GLU A C 1
ATOM 584 O O . GLU A 1 73 ? 19.736 21.892 -1.773 1.00 54.97 73 GLU A O 1
ATOM 589 N N . TYR A 1 74 ? 18.304 23.608 -1.988 1.00 53.25 74 TYR A N 1
ATOM 590 C CA . TYR A 1 74 ? 17.100 22.784 -1.926 1.00 53.25 74 TYR A CA 1
ATOM 591 C C . TYR A 1 74 ? 16.927 21.958 -3.206 1.00 53.25 74 TYR A C 1
ATOM 593 O O . TYR A 1 74 ? 16.682 20.757 -3.123 1.00 53.25 74 TYR A O 1
ATOM 601 N N . ASN A 1 75 ? 17.099 22.574 -4.377 1.00 53.19 75 ASN A N 1
ATOM 602 C CA . ASN A 1 75 ? 16.999 21.892 -5.665 1.00 53.19 75 ASN A CA 1
ATOM 603 C C . ASN A 1 75 ? 18.123 20.866 -5.861 1.00 53.19 75 ASN A C 1
ATOM 605 O O . ASN A 1 75 ? 17.848 19.776 -6.343 1.00 53.19 75 ASN A O 1
ATOM 609 N N . ASP A 1 76 ? 19.344 21.143 -5.404 1.00 55.69 76 ASP A N 1
ATOM 610 C CA . ASP A 1 76 ? 20.459 20.191 -5.419 1.00 55.69 76 ASP A CA 1
ATOM 611 C C . ASP A 1 76 ? 20.197 19.001 -4.481 1.00 55.69 76 ASP A C 1
ATOM 613 O O . ASP A 1 76 ? 20.483 17.856 -4.832 1.00 55.69 76 ASP A O 1
ATOM 617 N N . ALA A 1 77 ? 19.601 19.236 -3.305 1.00 51.50 77 ALA A N 1
ATOM 618 C CA . ALA A 1 77 ? 19.192 18.167 -2.393 1.00 51.50 77 ALA A CA 1
ATOM 619 C C . ALA A 1 77 ? 18.022 17.341 -2.954 1.00 51.50 77 ALA A C 1
ATOM 621 O O . ALA A 1 77 ? 17.983 16.124 -2.767 1.00 51.50 77 ALA A O 1
ATOM 622 N N . ILE A 1 78 ? 17.088 17.981 -3.665 1.00 48.78 78 ILE A N 1
ATOM 623 C CA . ILE A 1 78 ? 16.020 17.320 -4.424 1.00 48.78 78 ILE A CA 1
ATOM 624 C C . ILE A 1 78 ? 16.624 16.496 -5.562 1.00 48.78 78 ILE A C 1
ATOM 626 O O . ILE A 1 78 ? 16.258 15.338 -5.703 1.00 48.78 78 ILE A O 1
ATOM 630 N N . ASP A 1 79 ? 17.586 17.024 -6.315 1.00 47.28 79 ASP A N 1
ATOM 631 C CA . ASP A 1 79 ? 18.276 16.321 -7.397 1.00 47.28 79 ASP A CA 1
ATOM 632 C C . ASP A 1 79 ? 19.109 15.149 -6.866 1.00 47.28 79 ASP A C 1
ATOM 634 O O . ASP A 1 79 ? 19.192 14.099 -7.507 1.00 47.28 79 ASP A O 1
ATOM 638 N N . GLU A 1 80 ? 19.711 15.281 -5.683 1.00 46.69 80 GLU A N 1
ATOM 639 C CA . GLU A 1 80 ? 20.441 14.212 -5.005 1.00 46.69 80 GLU A CA 1
ATOM 640 C C . GLU A 1 80 ? 19.490 13.158 -4.416 1.00 46.69 80 GLU A C 1
ATOM 642 O O . GLU A 1 80 ? 19.767 11.962 -4.519 1.00 46.69 80 GLU A O 1
ATOM 647 N N . LEU A 1 81 ? 18.323 13.559 -3.900 1.00 47.06 81 LEU A N 1
ATOM 648 C CA . LEU A 1 81 ? 17.221 12.660 -3.548 1.00 47.06 81 LEU A CA 1
ATOM 649 C C . LEU A 1 81 ? 16.662 11.955 -4.783 1.00 47.06 81 LEU A C 1
ATOM 651 O O . LEU A 1 81 ? 16.498 10.744 -4.745 1.00 47.06 81 LEU A O 1
ATOM 655 N N . GLU A 1 82 ? 16.452 12.650 -5.897 1.00 41.62 82 GLU A N 1
ATOM 656 C CA . GLU A 1 82 ? 16.041 12.074 -7.177 1.00 41.62 82 GLU A CA 1
ATOM 657 C C . GLU A 1 82 ? 17.124 11.148 -7.739 1.00 41.62 82 GLU A C 1
ATOM 659 O O . GLU A 1 82 ? 16.818 10.130 -8.356 1.00 41.62 82 GLU A O 1
ATOM 664 N N . LYS A 1 83 ? 18.406 11.443 -7.505 1.00 44.25 83 LYS A N 1
ATOM 665 C CA . LYS A 1 83 ? 19.545 10.594 -7.879 1.00 44.25 83 LYS A CA 1
ATOM 666 C C . LYS A 1 83 ? 19.695 9.377 -6.961 1.00 44.25 83 LYS A C 1
ATOM 668 O O . LYS A 1 83 ? 20.077 8.317 -7.449 1.00 44.25 83 LYS A O 1
ATOM 673 N N . ASN A 1 84 ? 19.310 9.486 -5.692 1.00 37.81 84 ASN A N 1
ATOM 674 C CA . ASN A 1 84 ? 19.146 8.360 -4.770 1.00 37.81 84 ASN A CA 1
ATOM 675 C C . ASN A 1 84 ? 17.840 7.582 -5.043 1.00 37.81 84 ASN A C 1
ATOM 677 O O . ASN A 1 84 ? 17.777 6.374 -4.835 1.00 37.81 84 ASN A O 1
ATOM 681 N N . MET A 1 85 ? 16.819 8.213 -5.623 1.00 42.56 85 MET A N 1
ATOM 6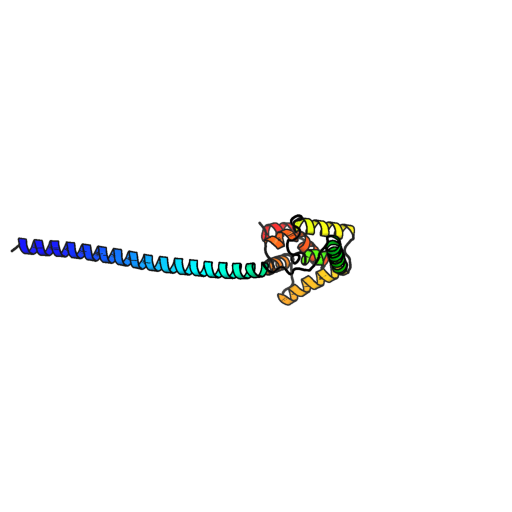82 C CA . MET A 1 85 ? 15.642 7.541 -6.176 1.00 42.56 85 MET A CA 1
ATOM 683 C C . MET A 1 85 ? 15.941 6.895 -7.533 1.00 42.56 85 MET A C 1
ATOM 685 O O . MET A 1 85 ? 15.322 5.892 -7.860 1.00 42.56 85 MET A O 1
ATOM 689 N N . LYS A 1 86 ? 16.942 7.363 -8.297 1.00 43.12 86 LYS A N 1
ATOM 690 C CA . LYS A 1 86 ? 17.471 6.651 -9.482 1.00 43.12 86 LYS A CA 1
ATOM 691 C C . LYS A 1 86 ? 18.103 5.295 -9.121 1.00 43.12 86 LYS A C 1
ATOM 693 O O . LYS A 1 86 ? 18.336 4.490 -10.027 1.00 43.12 86 LYS A O 1
ATOM 698 N N . SER A 1 87 ? 18.363 5.002 -7.839 1.00 49.38 87 SER A N 1
ATOM 699 C CA . SER A 1 87 ? 18.682 3.638 -7.378 1.00 49.38 87 SER A CA 1
ATOM 700 C C . SER A 1 87 ? 17.455 2.761 -7.125 1.00 49.38 87 SER A C 1
ATOM 702 O O . SER A 1 87 ? 17.597 1.540 -7.237 1.00 49.38 87 SER A O 1
ATOM 704 N N . ASN A 1 88 ? 16.287 3.356 -6.876 1.00 58.50 88 ASN A N 1
ATOM 705 C CA . ASN A 1 88 ? 15.064 2.657 -6.502 1.00 58.50 88 ASN A CA 1
ATOM 706 C C . ASN A 1 88 ? 14.196 2.371 -7.734 1.00 58.50 88 ASN A C 1
ATOM 708 O O . ASN A 1 88 ? 14.175 3.130 -8.705 1.00 58.50 88 ASN A O 1
ATOM 712 N N . SER A 1 89 ? 13.514 1.229 -7.730 1.00 72.62 89 SER A N 1
ATOM 713 C CA . SER A 1 89 ? 12.577 0.880 -8.807 1.00 72.62 89 SER A CA 1
ATOM 714 C C . SER A 1 89 ? 11.356 1.823 -8.793 1.00 72.62 89 SER A C 1
ATOM 716 O O . SER A 1 89 ? 11.031 2.386 -7.747 1.00 72.62 89 SER A O 1
ATOM 718 N N . ILE A 1 90 ? 10.639 2.012 -9.910 1.00 77.62 90 ILE A N 1
ATOM 719 C CA . ILE A 1 90 ? 9.449 2.897 -9.912 1.00 77.62 90 ILE A CA 1
ATOM 720 C C . ILE A 1 90 ? 8.399 2.363 -8.927 1.00 77.62 90 ILE A C 1
ATOM 722 O O . ILE A 1 90 ? 7.720 3.126 -8.237 1.00 77.62 90 ILE A O 1
ATOM 726 N N . LEU A 1 91 ? 8.299 1.037 -8.828 1.00 82.62 91 LEU A N 1
ATOM 727 C CA . LEU A 1 91 ? 7.428 0.357 -7.873 1.00 82.62 91 LEU A CA 1
ATOM 728 C C . LEU A 1 91 ? 7.862 0.561 -6.419 1.00 82.62 91 LEU A C 1
ATOM 730 O O . LEU A 1 91 ? 7.015 0.661 -5.534 1.00 82.62 91 LEU A O 1
ATOM 734 N N . GLU A 1 92 ? 9.165 0.654 -6.177 1.00 80.56 92 GLU A N 1
ATOM 735 C CA . GLU A 1 92 ? 9.731 0.938 -4.861 1.00 80.56 92 GLU A CA 1
ATOM 736 C C . GLU A 1 92 ? 9.376 2.353 -4.414 1.00 80.56 92 GLU A C 1
ATOM 738 O O . GLU A 1 92 ? 8.887 2.535 -3.302 1.00 80.56 92 GLU A O 1
ATOM 743 N N . THR A 1 93 ? 9.489 3.339 -5.306 1.00 75.62 93 THR A N 1
ATOM 744 C CA . THR A 1 93 ? 9.014 4.706 -5.052 1.00 75.62 93 THR A CA 1
ATOM 745 C C . THR A 1 93 ? 7.515 4.719 -4.740 1.00 75.62 93 THR A C 1
ATOM 747 O O . THR A 1 93 ? 7.101 5.221 -3.697 1.00 75.62 93 THR A O 1
ATOM 750 N N . ILE A 1 94 ? 6.689 4.057 -5.561 1.00 78.44 94 ILE A N 1
ATOM 751 C CA . ILE A 1 94 ? 5.244 3.930 -5.306 1.00 78.44 94 ILE A CA 1
ATOM 752 C C . ILE A 1 94 ? 4.969 3.327 -3.922 1.00 78.44 94 ILE A C 1
ATOM 754 O O . ILE A 1 94 ? 4.076 3.800 -3.215 1.00 78.44 94 ILE A O 1
ATOM 758 N N . TYR A 1 95 ? 5.720 2.307 -3.503 1.00 77.56 95 TYR A N 1
ATOM 759 C CA . TYR A 1 95 ? 5.541 1.671 -2.200 1.00 77.56 95 TYR A CA 1
ATOM 760 C C . TYR A 1 95 ? 5.970 2.595 -1.043 1.00 77.56 95 TYR A C 1
ATOM 762 O O . TYR A 1 95 ? 5.187 2.813 -0.111 1.00 77.56 95 TYR A O 1
ATOM 770 N N . HIS A 1 96 ? 7.146 3.222 -1.150 1.00 72.19 96 HIS A N 1
ATOM 771 C CA . HIS A 1 96 ? 7.813 3.974 -0.078 1.00 72.19 96 HIS A CA 1
ATOM 772 C C . HIS A 1 96 ? 7.507 5.477 -0.009 1.00 72.19 96 HIS A C 1
ATOM 774 O O . HIS A 1 96 ? 7.833 6.094 1.000 1.00 72.19 96 HIS A O 1
ATOM 780 N N . ASP A 1 97 ? 6.805 6.063 -0.986 1.00 63.53 97 ASP A N 1
ATOM 781 C CA . ASP A 1 97 ? 6.445 7.500 -1.042 1.00 63.53 97 ASP A CA 1
ATOM 782 C C . ASP A 1 97 ? 5.580 8.026 0.135 1.00 63.53 97 ASP A C 1
ATOM 784 O O . ASP A 1 97 ? 5.019 9.116 0.072 1.00 63.53 97 ASP A O 1
ATOM 788 N N . VAL A 1 98 ? 5.414 7.246 1.206 1.00 50.56 98 VAL A N 1
ATOM 789 C CA . VAL A 1 98 ? 4.747 7.643 2.456 1.00 50.56 98 VAL A CA 1
ATOM 790 C C . VAL A 1 98 ? 5.703 8.357 3.430 1.00 50.56 98 VAL A C 1
ATOM 792 O O . VAL A 1 98 ? 5.225 9.001 4.356 1.00 50.56 98 VAL A O 1
ATOM 795 N N . ASP A 1 99 ? 7.025 8.283 3.225 1.00 43.78 99 ASP A N 1
ATOM 796 C CA . ASP A 1 99 ? 8.017 8.823 4.177 1.00 43.78 99 ASP A CA 1
ATOM 797 C C . ASP A 1 99 ? 8.506 10.247 3.870 1.00 43.78 99 ASP A C 1
ATOM 799 O O . ASP A 1 99 ? 9.267 10.816 4.655 1.00 43.78 99 ASP A O 1
ATOM 803 N N . LEU A 1 100 ? 8.072 10.863 2.766 1.00 44.91 100 LEU A N 1
ATOM 804 C CA . LEU A 1 100 ? 8.344 12.282 2.547 1.00 44.91 100 LEU A CA 1
ATOM 805 C C . LEU A 1 100 ? 7.340 13.092 3.375 1.00 44.91 100 LEU A C 1
ATOM 807 O O . LEU A 1 100 ? 6.144 13.036 3.074 1.00 44.91 100 LEU A O 1
ATOM 811 N N . PRO A 1 101 ? 7.783 13.831 4.413 1.00 41.03 101 PRO A N 1
ATOM 812 C CA . PRO A 1 101 ? 6.890 14.711 5.150 1.00 41.03 101 PRO A CA 1
ATOM 813 C C . PRO A 1 101 ? 6.207 15.648 4.153 1.00 41.03 101 PRO A C 1
ATOM 815 O O . PRO A 1 101 ? 6.855 16.123 3.220 1.00 41.03 101 PRO A O 1
ATOM 818 N N . ASP A 1 102 ? 4.906 15.882 4.346 1.00 42.25 102 ASP A N 1
ATOM 819 C CA . ASP A 1 102 ? 4.055 16.823 3.603 1.00 42.25 102 ASP A CA 1
ATOM 820 C C . ASP A 1 102 ? 4.648 18.254 3.619 1.00 42.25 102 ASP A C 1
ATOM 822 O O . ASP A 1 102 ? 4.152 19.154 4.290 1.00 42.25 102 ASP A O 1
ATOM 826 N N . GLN A 1 103 ? 5.750 18.486 2.909 1.00 41.28 103 GLN A N 1
ATOM 827 C CA . GLN A 1 103 ? 6.370 19.801 2.738 1.00 41.28 103 GLN A CA 1
ATOM 828 C C . GLN A 1 103 ? 5.969 20.431 1.399 1.00 41.28 103 GLN A C 1
ATOM 830 O O . GLN A 1 103 ? 6.036 21.646 1.244 1.00 41.28 103 GLN A O 1
ATOM 835 N N . LEU A 1 104 ? 5.464 19.635 0.450 1.00 42.94 104 LEU A N 1
ATOM 83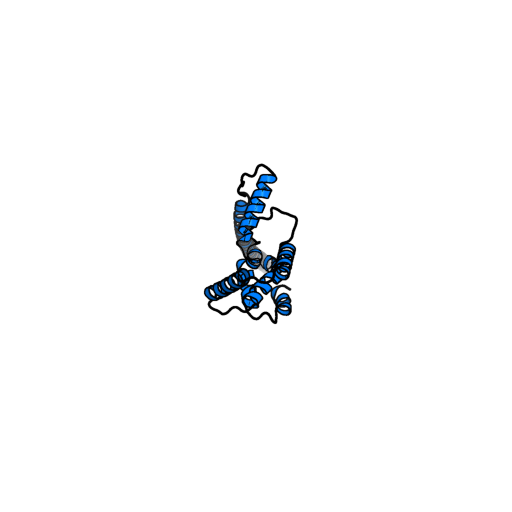6 C CA . LEU A 1 104 ? 4.927 20.115 -0.823 1.00 42.94 104 LEU A CA 1
ATOM 837 C C . LEU A 1 104 ? 3.414 19.883 -0.866 1.00 42.94 104 LEU A C 1
ATOM 839 O O . LEU A 1 104 ? 2.930 18.879 -1.384 1.00 42.94 104 LEU A O 1
ATOM 843 N N . PHE A 1 105 ? 2.684 20.861 -0.333 1.00 43.78 105 PHE A N 1
ATOM 844 C CA . PHE A 1 105 ? 1.221 20.983 -0.231 1.00 43.78 105 PHE A CA 1
ATOM 845 C C . PHE A 1 105 ? 0.417 20.888 -1.554 1.00 43.78 105 PHE A C 1
ATOM 847 O O . PHE A 1 105 ? -0.753 21.266 -1.576 1.00 43.78 105 PHE A O 1
ATOM 854 N N . TYR A 1 106 ? 0.991 20.415 -2.666 1.00 52.44 106 TYR A N 1
ATOM 855 C CA . TYR A 1 106 ? 0.419 20.645 -4.000 1.00 52.44 106 TYR A CA 1
ATOM 856 C C . TYR A 1 106 ? 0.020 19.404 -4.803 1.00 52.44 106 TYR A C 1
ATOM 858 O O . TYR A 1 106 ? -0.758 19.557 -5.739 1.00 52.44 106 TYR A O 1
ATOM 866 N N . VAL A 1 107 ? 0.488 18.195 -4.471 1.00 59.97 107 VAL A N 1
ATOM 867 C CA . VAL A 1 107 ? 0.167 16.992 -5.268 1.00 59.97 107 VAL A CA 1
ATOM 868 C C . VAL A 1 107 ? -0.200 15.824 -4.363 1.00 59.97 107 VAL A C 1
ATOM 870 O O . VAL A 1 107 ? 0.601 15.404 -3.526 1.00 59.97 107 VAL A O 1
ATOM 873 N N . SER A 1 108 ? -1.403 15.279 -4.549 1.00 73.12 108 SER A N 1
ATOM 874 C CA . SER A 1 108 ? -1.898 14.142 -3.766 1.00 73.12 108 SER A CA 1
ATOM 875 C C . SER A 1 108 ? -1.089 12.866 -4.041 1.00 73.12 108 SER A C 1
ATOM 877 O O . SER A 1 108 ? -0.595 12.651 -5.150 1.00 73.12 108 SER A O 1
ATOM 879 N N . ILE A 1 109 ? -0.992 11.956 -3.060 1.00 76.19 109 ILE A N 1
ATOM 880 C CA . ILE A 1 109 ? -0.323 10.646 -3.235 1.00 76.19 109 ILE A CA 1
ATOM 881 C C . ILE A 1 109 ? -0.947 9.873 -4.403 1.00 76.19 109 ILE A C 1
ATOM 883 O O . ILE A 1 109 ? -0.253 9.168 -5.136 1.00 76.19 109 ILE A O 1
ATOM 887 N N . ARG A 1 110 ? -2.255 10.044 -4.616 1.00 81.56 110 ARG A N 1
ATOM 888 C CA . ARG A 1 110 ? -2.978 9.464 -5.748 1.00 81.56 110 ARG A CA 1
ATOM 889 C C . ARG A 1 110 ? -2.436 9.948 -7.095 1.00 81.56 110 ARG A C 1
ATOM 891 O O . ARG A 1 110 ? -2.176 9.124 -7.969 1.00 81.56 110 ARG A O 1
ATOM 898 N N . GLU A 1 111 ? -2.253 11.255 -7.259 1.00 79.06 111 GLU A N 1
ATOM 899 C CA . GLU A 1 111 ? -1.701 11.856 -8.483 1.00 79.06 111 GLU A CA 1
ATOM 900 C C . GLU A 1 111 ? -0.234 11.459 -8.690 1.00 79.06 111 GLU A C 1
ATOM 902 O O . GLU A 1 111 ? 0.158 11.109 -9.806 1.00 79.06 111 GLU A O 1
ATOM 907 N N . LYS A 1 112 ? 0.568 11.420 -7.616 1.00 76.25 112 LYS A N 1
ATOM 908 C CA . LYS A 1 112 ? 1.955 10.922 -7.673 1.00 76.25 112 LYS A CA 1
ATOM 909 C C . LYS A 1 112 ? 2.006 9.462 -8.123 1.00 76.25 112 LYS A C 1
ATOM 911 O O . LYS A 1 112 ? 2.721 9.131 -9.065 1.00 76.25 112 LYS A O 1
ATOM 916 N N . THR A 1 113 ? 1.171 8.607 -7.528 1.00 83.69 113 THR A N 1
ATOM 917 C CA . THR A 1 113 ? 1.060 7.187 -7.898 1.00 83.69 113 THR A CA 1
ATOM 918 C C . THR A 1 113 ? 0.696 7.032 -9.375 1.00 83.69 113 THR A C 1
ATOM 920 O O . THR A 1 113 ? 1.328 6.256 -10.084 1.00 83.69 113 THR A O 1
ATOM 923 N N . GLN A 1 114 ? -0.280 7.795 -9.874 1.00 84.62 114 GLN A N 1
ATOM 924 C CA . GLN A 1 114 ? -0.664 7.759 -11.291 1.00 84.62 114 GLN A CA 1
ATOM 925 C C . GLN A 1 114 ? 0.456 8.231 -12.223 1.00 84.62 114 GLN A C 1
ATOM 927 O O . GLN A 1 114 ? 0.664 7.636 -13.281 1.00 84.62 114 GLN A O 1
ATOM 932 N N . THR A 1 115 ? 1.196 9.266 -11.827 1.00 81.31 115 THR A N 1
ATOM 933 C CA . THR A 1 115 ? 2.337 9.783 -12.593 1.00 81.31 115 THR A CA 1
ATOM 934 C C . THR A 1 115 ? 3.435 8.727 -12.715 1.00 81.31 115 THR A C 1
ATOM 936 O O . THR A 1 115 ? 3.936 8.467 -13.809 1.00 81.31 115 THR A O 1
ATOM 939 N N . LEU A 1 116 ? 3.767 8.065 -11.605 1.00 82.75 116 LEU A N 1
ATOM 940 C CA . LEU A 1 116 ? 4.767 6.999 -11.571 1.00 82.75 116 LEU A CA 1
ATOM 941 C C . LEU A 1 116 ? 4.326 5.769 -12.371 1.00 82.75 116 LEU A C 1
ATOM 943 O O . LEU A 1 116 ? 5.118 5.234 -13.142 1.00 82.75 116 LEU A O 1
ATOM 947 N N . LEU A 1 117 ? 3.057 5.363 -12.270 1.00 87.44 117 LEU A N 1
ATOM 948 C CA . LEU A 1 117 ? 2.512 4.276 -13.090 1.00 87.44 117 LEU A CA 1
ATOM 949 C C . LEU A 1 117 ? 2.575 4.601 -14.586 1.00 87.44 117 LEU A C 1
ATOM 951 O O . LEU A 1 117 ? 3.012 3.767 -15.373 1.00 87.44 117 LEU A O 1
ATOM 955 N N . SER A 1 118 ? 2.226 5.830 -14.971 1.00 83.75 118 SER A N 1
ATOM 956 C CA . SER A 1 118 ? 2.316 6.279 -16.367 1.00 83.75 118 SER A CA 1
ATOM 957 C C . SER A 1 118 ? 3.760 6.234 -16.876 1.00 83.75 118 SER A C 1
ATOM 959 O O . SER A 1 118 ? 4.013 5.843 -18.013 1.00 83.75 118 SER A O 1
ATOM 961 N N . LYS A 1 119 ? 4.727 6.599 -16.025 1.00 81.00 119 LYS A N 1
ATOM 962 C CA . LYS A 1 119 ? 6.154 6.503 -16.344 1.00 81.00 119 LYS A CA 1
ATOM 963 C C . LYS A 1 119 ? 6.589 5.049 -16.529 1.00 81.00 119 LYS A C 1
ATOM 965 O O . LYS A 1 119 ? 7.256 4.764 -17.515 1.00 81.00 119 LYS A O 1
ATOM 970 N N . LEU A 1 120 ? 6.170 4.143 -15.641 1.00 82.75 120 LEU A N 1
ATOM 971 C CA . LEU A 1 120 ? 6.453 2.707 -15.751 1.00 82.75 120 LEU A CA 1
ATOM 972 C C . LEU A 1 120 ? 5.893 2.111 -17.049 1.00 82.75 120 LEU A C 1
ATOM 974 O O . LEU A 1 120 ? 6.568 1.329 -17.709 1.00 82.75 120 LEU A O 1
ATOM 978 N N . GLU A 1 121 ? 4.681 2.500 -17.446 1.00 84.56 121 GLU A N 1
ATOM 979 C CA . GLU A 1 121 ? 4.082 2.069 -18.715 1.00 84.56 121 GLU A CA 1
ATOM 980 C C . GLU A 1 121 ? 4.870 2.573 -19.932 1.00 84.56 121 GLU A C 1
ATOM 982 O O . GLU A 1 121 ? 5.034 1.841 -20.906 1.00 84.56 121 GLU A O 1
ATOM 987 N N . GLN A 1 122 ? 5.397 3.799 -19.873 1.00 80.56 122 GLN A N 1
ATOM 988 C CA . GLN A 1 122 ? 6.210 4.378 -20.946 1.00 80.56 122 GLN A CA 1
ATOM 989 C C . GLN A 1 122 ? 7.607 3.755 -21.041 1.00 80.56 122 GLN A C 1
ATOM 991 O O . GLN A 1 122 ? 8.102 3.526 -22.144 1.00 80.56 122 GLN A O 1
ATOM 996 N N . THR A 1 123 ? 8.263 3.509 -19.904 1.00 78.50 123 THR A N 1
ATOM 997 C CA . THR A 1 123 ? 9.631 2.967 -19.861 1.00 78.50 123 THR A CA 1
ATOM 998 C C . THR A 1 123 ? 9.674 1.445 -19.966 1.00 78.50 123 THR A C 1
ATOM 1000 O O . THR A 1 123 ? 10.714 0.887 -20.316 1.00 78.50 123 THR A O 1
ATOM 1003 N N . GLY A 1 124 ? 8.551 0.778 -19.694 1.00 78.38 124 GLY A N 1
ATOM 1004 C CA . GLY A 1 124 ? 8.465 -0.669 -19.550 1.00 78.38 124 GLY A CA 1
ATOM 1005 C C . GLY A 1 124 ? 8.908 -1.149 -18.166 1.00 78.38 124 GLY A C 1
ATOM 1006 O O . GLY A 1 124 ? 9.488 -0.406 -17.374 1.00 78.38 124 GLY A O 1
ATOM 1007 N N . ILE A 1 125 ? 8.620 -2.422 -17.882 1.00 84.38 125 ILE A N 1
ATOM 1008 C CA . ILE A 1 125 ? 8.994 -3.089 -16.630 1.00 84.38 125 ILE A CA 1
ATOM 1009 C C . ILE A 1 125 ? 10.464 -3.507 -16.718 1.00 84.38 125 ILE A C 1
ATOM 1011 O O . ILE A 1 125 ? 10.838 -4.287 -17.599 1.00 84.38 125 ILE A O 1
ATOM 1015 N N . HIS A 1 126 ? 11.304 -3.023 -15.801 1.00 84.94 126 HIS A N 1
ATOM 1016 C CA . HIS A 1 126 ? 12.700 -3.441 -15.720 1.00 84.94 126 HIS A CA 1
ATOM 1017 C C . HIS A 1 126 ? 12.884 -4.605 -14.739 1.00 84.94 126 HIS A C 1
ATOM 1019 O O . HIS A 1 126 ? 12.108 -4.801 -13.807 1.00 84.94 126 HIS A O 1
ATOM 1025 N N . HIS A 1 127 ? 13.992 -5.343 -14.880 1.00 76.31 127 HIS A N 1
ATOM 1026 C CA . HIS A 1 127 ? 14.351 -6.428 -13.953 1.00 76.31 127 HIS A CA 1
ATOM 1027 C C . HIS A 1 127 ? 14.393 -5.956 -12.486 1.00 76.31 127 HIS A C 1
ATOM 1029 O O . HIS A 1 127 ? 14.115 -6.729 -11.571 1.00 76.31 127 HIS A O 1
ATOM 1035 N N . LYS A 1 128 ? 14.755 -4.693 -12.232 1.00 78.88 128 LYS A N 1
ATOM 1036 C CA . LYS A 1 128 ? 14.749 -4.134 -10.874 1.00 78.88 128 LYS A CA 1
ATOM 1037 C C . LYS A 1 128 ? 13.336 -4.038 -10.292 1.00 78.88 128 LYS A C 1
ATOM 1039 O O . LYS A 1 128 ? 13.168 -4.400 -9.136 1.00 78.88 128 LYS A O 1
ATOM 1044 N N . ASP A 1 129 ? 12.350 -3.605 -11.082 1.00 82.38 129 ASP A N 1
ATOM 1045 C CA . ASP A 1 129 ? 10.943 -3.538 -10.660 1.00 82.38 129 ASP A CA 1
ATOM 1046 C C . ASP A 1 129 ? 10.406 -4.942 -10.362 1.00 82.38 129 ASP A C 1
ATOM 1048 O O . ASP A 1 129 ? 9.792 -5.165 -9.320 1.00 82.38 129 ASP A O 1
ATOM 1052 N N . GLN A 1 130 ? 10.717 -5.905 -11.238 1.00 85.81 130 GLN A N 1
ATOM 1053 C CA . GLN A 1 130 ? 10.345 -7.305 -11.044 1.00 85.81 130 GLN A CA 1
ATOM 1054 C C . GLN A 1 130 ? 10.935 -7.870 -9.749 1.00 85.81 130 GLN A C 1
ATOM 1056 O O . GLN A 1 130 ? 10.186 -8.310 -8.879 1.00 85.81 130 GLN A O 1
ATOM 1061 N N . ARG A 1 131 ? 12.258 -7.776 -9.568 1.00 81.50 131 ARG A N 1
ATOM 1062 C CA . ARG A 1 131 ? 12.923 -8.272 -8.357 1.00 81.50 131 ARG A CA 1
ATOM 1063 C C . ARG A 1 131 ? 12.375 -7.605 -7.093 1.00 81.50 131 ARG A C 1
ATOM 1065 O O . ARG A 1 131 ? 12.096 -8.302 -6.129 1.00 81.50 131 ARG A O 1
ATOM 1072 N N . PHE A 1 132 ? 12.203 -6.281 -7.100 1.00 83.31 132 PHE A N 1
ATOM 1073 C CA . PHE A 1 132 ? 11.640 -5.563 -5.955 1.00 83.31 132 PHE A CA 1
ATOM 1074 C C . PHE A 1 132 ? 10.248 -6.093 -5.591 1.00 83.31 132 PHE A C 1
ATOM 1076 O O . PHE A 1 132 ? 9.966 -6.350 -4.423 1.00 83.31 132 PHE A O 1
ATOM 1083 N N . SER A 1 133 ? 9.385 -6.282 -6.592 1.00 88.50 133 SER A N 1
ATOM 1084 C CA . SER A 1 133 ? 8.029 -6.777 -6.364 1.00 88.50 133 SER A CA 1
ATOM 1085 C C . SER A 1 133 ? 7.994 -8.212 -5.825 1.00 88.50 133 SER A C 1
ATOM 1087 O O . SER A 1 133 ? 7.233 -8.487 -4.899 1.00 88.50 133 SER A O 1
ATOM 1089 N N . GLU A 1 134 ? 8.844 -9.101 -6.348 1.00 87.44 134 GLU A N 1
ATOM 1090 C CA . GLU A 1 134 ? 9.000 -10.480 -5.870 1.00 87.44 134 GLU A CA 1
ATOM 1091 C C . GLU A 1 134 ? 9.501 -10.498 -4.419 1.00 87.44 134 GLU A C 1
ATOM 1093 O O . GLU A 1 134 ? 8.856 -11.088 -3.552 1.00 87.44 134 GLU A O 1
ATOM 1098 N N . ASP A 1 135 ? 10.590 -9.774 -4.131 1.00 81.31 135 ASP A N 1
ATOM 1099 C CA . ASP A 1 135 ? 11.191 -9.698 -2.795 1.00 81.31 135 ASP A CA 1
ATOM 1100 C C . ASP A 1 135 ? 10.193 -9.163 -1.755 1.00 81.31 135 ASP A C 1
ATOM 1102 O O . ASP A 1 135 ? 10.135 -9.660 -0.626 1.00 81.31 135 ASP A O 1
ATOM 1106 N N . LEU A 1 136 ? 9.383 -8.169 -2.131 1.00 85.12 136 LEU A N 1
ATOM 1107 C CA . LEU A 1 136 ? 8.366 -7.594 -1.259 1.00 85.12 136 LEU A CA 1
ATOM 1108 C C . LEU A 1 136 ? 7.271 -8.611 -0.917 1.00 85.12 136 LEU A C 1
ATOM 1110 O O . LEU A 1 136 ? 6.960 -8.791 0.263 1.00 85.12 136 LEU A O 1
ATOM 1114 N N . VAL A 1 137 ? 6.686 -9.272 -1.920 1.00 84.94 137 VAL A N 1
ATOM 1115 C CA . VAL A 1 137 ? 5.615 -10.259 -1.701 1.00 84.94 137 VAL A CA 1
ATOM 1116 C C . VAL A 1 137 ? 6.145 -11.443 -0.892 1.00 84.94 137 VAL A C 1
ATOM 1118 O O . VAL A 1 137 ? 5.556 -11.790 0.135 1.00 84.94 137 VAL A O 1
ATOM 1121 N N . ASP A 1 138 ? 7.303 -11.987 -1.265 1.00 83.62 138 ASP A N 1
ATOM 1122 C CA . ASP A 1 138 ? 7.937 -13.111 -0.573 1.00 83.62 138 ASP A CA 1
ATOM 1123 C C . ASP A 1 138 ? 8.292 -12.766 0.886 1.00 83.62 138 ASP A C 1
ATOM 1125 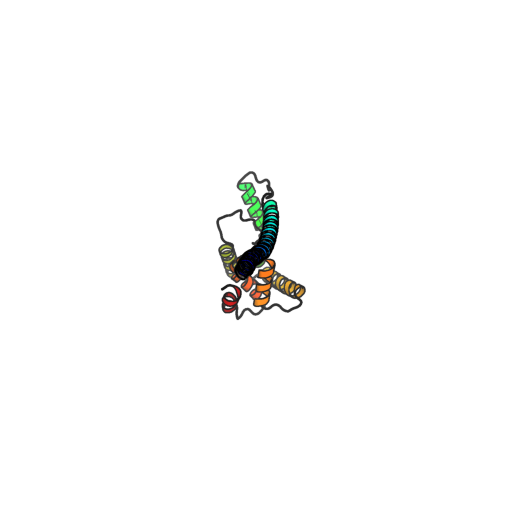O O . ASP A 1 138 ? 8.178 -13.604 1.788 1.00 83.62 138 ASP A O 1
ATOM 1129 N N . ALA A 1 139 ? 8.720 -11.529 1.163 1.00 78.88 139 ALA A N 1
ATOM 1130 C CA . ALA A 1 139 ? 8.968 -11.074 2.528 1.00 78.88 139 ALA A CA 1
ATOM 1131 C C . ALA A 1 139 ? 7.680 -11.063 3.366 1.00 78.88 139 ALA A C 1
ATOM 1133 O O . ALA A 1 139 ? 7.696 -11.497 4.522 1.00 78.88 139 ALA A O 1
ATOM 1134 N N . ARG A 1 140 ? 6.554 -10.614 2.796 1.00 82.06 140 ARG A N 1
ATOM 1135 C CA . ARG A 1 140 ? 5.256 -10.627 3.494 1.00 82.06 140 ARG A CA 1
ATOM 1136 C C . ARG A 1 140 ? 4.737 -12.046 3.720 1.00 82.06 140 ARG A C 1
ATOM 1138 O O . ARG A 1 140 ? 4.226 -12.335 4.804 1.00 82.06 140 ARG A O 1
ATOM 1145 N N . GLU A 1 141 ? 4.919 -12.950 2.763 1.00 84.94 141 GLU A N 1
ATOM 1146 C CA . GLU A 1 141 ? 4.582 -14.373 2.918 1.00 84.94 141 GLU A CA 1
ATOM 1147 C C . GLU A 1 141 ? 5.369 -15.018 4.063 1.00 84.94 141 GLU A C 1
ATOM 1149 O O . GLU A 1 141 ? 4.796 -15.702 4.911 1.00 84.94 141 GLU A O 1
ATOM 1154 N N . LYS A 1 142 ? 6.674 -14.734 4.166 1.00 76.81 142 LYS A N 1
ATOM 1155 C CA . LYS A 1 142 ? 7.514 -15.217 5.277 1.00 76.81 142 LYS A CA 1
ATOM 1156 C C . LYS A 1 142 ? 7.051 -14.693 6.636 1.00 76.81 142 LYS A C 1
ATOM 1158 O O . LYS A 1 142 ? 7.069 -15.443 7.607 1.00 76.81 142 LYS A O 1
ATOM 1163 N N . ILE A 1 143 ? 6.650 -13.423 6.711 1.00 79.19 143 ILE A N 1
ATOM 1164 C CA . ILE A 1 143 ? 6.172 -12.798 7.954 1.00 79.19 143 ILE A CA 1
ATOM 1165 C C . ILE A 1 143 ? 4.833 -13.397 8.394 1.00 79.19 143 ILE A C 1
ATOM 1167 O O . ILE A 1 143 ? 4.627 -13.649 9.578 1.00 79.19 143 ILE A O 1
ATOM 1171 N N . THR A 1 144 ? 3.921 -13.611 7.449 1.00 77.19 144 THR A N 1
ATOM 1172 C CA . THR A 1 144 ? 2.562 -14.091 7.740 1.00 77.19 144 THR A CA 1
ATOM 1173 C C . THR A 1 144 ? 2.449 -15.614 7.802 1.00 77.19 144 THR A C 1
ATOM 1175 O O . THR A 1 144 ? 1.483 -16.127 8.360 1.00 77.19 144 THR A O 1
ATOM 1178 N N . GLY A 1 145 ? 3.429 -16.343 7.263 1.00 83.50 145 GLY A N 1
ATOM 1179 C CA . GLY A 1 145 ? 3.437 -17.804 7.210 1.00 83.50 145 GLY A CA 1
ATOM 1180 C C . GLY A 1 145 ? 2.435 -18.400 6.217 1.00 83.50 145 GLY A C 1
ATOM 1181 O O . GLY A 1 145 ? 2.139 -19.590 6.302 1.00 83.50 145 GLY A O 1
ATOM 1182 N N . GLN A 1 146 ? 1.900 -17.599 5.294 1.00 86.94 146 GLN A N 1
ATOM 1183 C CA . GLN A 1 146 ? 0.941 -18.032 4.277 1.00 86.94 146 GLN A CA 1
ATOM 1184 C C . GLN A 1 146 ? 1.269 -17.411 2.920 1.00 86.94 146 GLN A C 1
ATOM 1186 O O . GLN A 1 146 ? 1.834 -16.322 2.853 1.00 86.94 146 GLN A O 1
ATOM 1191 N N . LEU A 1 147 ? 0.886 -18.105 1.846 1.00 87.88 147 LEU A N 1
ATOM 1192 C CA . LEU A 1 147 ? 0.970 -17.565 0.491 1.00 87.88 147 LEU A CA 1
ATOM 1193 C C . LEU A 1 147 ? 0.038 -16.361 0.357 1.00 87.88 147 LEU A C 1
ATOM 1195 O O . LEU A 1 147 ? -1.119 -16.405 0.786 1.00 87.88 147 LEU A O 1
ATOM 1199 N N . MET A 1 148 ? 0.545 -15.295 -0.248 1.00 87.44 148 MET A N 1
ATOM 1200 C CA . MET A 1 148 ? -0.201 -14.064 -0.436 1.00 87.44 148 MET A CA 1
ATOM 1201 C C . MET A 1 148 ? -1.045 -14.190 -1.696 1.00 87.44 148 MET A C 1
ATOM 1203 O O . MET A 1 148 ? -0.553 -14.531 -2.769 1.00 87.44 148 MET A O 1
ATOM 1207 N N . ASN A 1 149 ? -2.328 -13.871 -1.568 1.00 91.06 149 ASN A N 1
ATOM 1208 C CA . ASN A 1 149 ? -3.145 -13.439 -2.694 1.00 91.06 149 ASN A CA 1
ATOM 1209 C C . ASN A 1 149 ? -3.275 -11.905 -2.646 1.00 91.06 149 ASN A C 1
ATOM 1211 O O . ASN A 1 149 ? -2.890 -11.272 -1.656 1.00 91.06 149 ASN A O 1
ATOM 1215 N N . LEU A 1 150 ? -3.812 -11.304 -3.709 1.00 91.31 150 LEU A N 1
ATOM 1216 C CA . LEU A 1 150 ? -3.924 -9.847 -3.803 1.00 91.31 150 LEU A CA 1
ATOM 1217 C C . LEU A 1 150 ? -4.714 -9.252 -2.623 1.00 91.31 150 LEU A C 1
ATOM 1219 O O . LEU A 1 150 ? -4.337 -8.212 -2.088 1.00 91.31 150 LEU A O 1
ATOM 1223 N N . GLU A 1 151 ? -5.783 -9.920 -2.185 1.00 91.19 151 GLU A N 1
ATOM 1224 C CA . GLU A 1 151 ? -6.579 -9.492 -1.033 1.00 91.19 151 GLU A CA 1
ATOM 1225 C C . GLU A 1 151 ? -5.745 -9.430 0.247 1.00 91.19 151 GLU A C 1
ATOM 1227 O O . GLU A 1 151 ? -5.713 -8.397 0.918 1.00 91.19 151 GLU A O 1
ATOM 1232 N N . LEU A 1 152 ? -5.062 -10.524 0.581 1.00 90.75 152 LEU A N 1
ATOM 1233 C CA . LEU A 1 152 ? -4.235 -10.634 1.776 1.00 90.75 152 LEU A CA 1
ATOM 1234 C C . LEU A 1 152 ? -3.108 -9.609 1.749 1.00 90.75 152 LEU A C 1
ATOM 1236 O O . LEU A 1 152 ? -2.876 -8.953 2.760 1.00 90.75 152 LEU A O 1
ATOM 1240 N N . PHE A 1 153 ? -2.479 -9.405 0.592 1.00 90.44 153 PHE A N 1
ATOM 1241 C CA . PHE A 1 153 ? -1.433 -8.404 0.419 1.00 90.44 153 PHE A CA 1
ATOM 1242 C C . PHE A 1 153 ? -1.944 -6.983 0.703 1.00 90.44 153 PHE A C 1
ATOM 1244 O O . PHE A 1 153 ? -1.315 -6.215 1.433 1.00 90.44 153 PHE A O 1
ATOM 1251 N N . ILE A 1 154 ? -3.128 -6.633 0.195 1.00 91.00 154 ILE A N 1
ATOM 1252 C CA . ILE A 1 154 ? -3.722 -5.310 0.424 1.00 91.00 154 ILE A CA 1
ATOM 1253 C C . ILE A 1 154 ? -4.195 -5.150 1.873 1.00 91.00 154 ILE A C 1
ATOM 1255 O O . ILE A 1 154 ? -3.974 -4.096 2.472 1.00 91.00 154 ILE A O 1
ATOM 1259 N N . ARG A 1 155 ? -4.810 -6.178 2.469 1.00 89.19 155 ARG A N 1
ATOM 1260 C CA . ARG A 1 155 ? -5.218 -6.161 3.887 1.00 89.19 155 ARG A CA 1
ATOM 1261 C C . ARG A 1 155 ? -4.016 -5.998 4.813 1.00 89.19 155 ARG A C 1
ATOM 1263 O O . ARG A 1 155 ? -4.066 -5.209 5.755 1.00 89.19 155 ARG A O 1
ATOM 1270 N N . ASP A 1 156 ? -2.933 -6.697 4.513 1.00 87.56 156 ASP A N 1
ATOM 1271 C CA . ASP A 1 156 ? -1.669 -6.604 5.228 1.00 87.56 156 ASP A CA 1
ATOM 1272 C C . ASP A 1 156 ? -1.035 -5.204 5.105 1.00 87.56 156 ASP A C 1
ATOM 1274 O O . ASP A 1 156 ? -0.564 -4.640 6.099 1.00 87.56 156 ASP A O 1
ATOM 1278 N N . TYR A 1 157 ? -1.108 -4.582 3.923 1.00 86.12 157 TYR A N 1
ATOM 1279 C CA . TYR A 1 157 ? -0.683 -3.193 3.726 1.00 86.12 157 TYR A CA 1
ATOM 1280 C C . TYR A 1 157 ? -1.538 -2.197 4.523 1.00 86.12 157 TYR A C 1
ATOM 1282 O O . TYR A 1 157 ? -1.000 -1.281 5.153 1.00 86.12 157 TYR A O 1
ATOM 1290 N N . ILE A 1 158 ? -2.865 -2.378 4.535 1.00 83.25 158 ILE A N 1
ATOM 1291 C CA . ILE A 1 158 ? -3.802 -1.572 5.336 1.00 83.25 158 ILE A CA 1
ATOM 1292 C C . ILE A 1 158 ? -3.451 -1.661 6.823 1.00 83.25 158 ILE A C 1
ATOM 1294 O O . ILE A 1 158 ? -3.464 -0.637 7.506 1.00 83.25 158 ILE A O 1
ATOM 1298 N N . GLN A 1 159 ? -3.131 -2.861 7.314 1.00 83.19 159 GLN A N 1
ATOM 1299 C CA . GLN A 1 159 ? -2.796 -3.103 8.717 1.00 83.19 159 GLN A CA 1
ATOM 1300 C C . GLN A 1 159 ? -1.513 -2.381 9.152 1.00 83.19 159 GLN A C 1
ATOM 1302 O O . GLN A 1 159 ? -1.439 -1.904 10.283 1.00 83.19 159 GLN A O 1
ATOM 1307 N N . GLN A 1 160 ? -0.509 -2.302 8.277 1.00 78.12 160 GLN A N 1
ATOM 1308 C CA . GLN A 1 160 ? 0.755 -1.609 8.560 1.00 78.12 160 GLN A CA 1
ATOM 1309 C C . GLN A 1 160 ? 0.658 -0.091 8.427 1.00 78.12 160 GLN A C 1
ATOM 1311 O O . GLN A 1 160 ? 1.399 0.629 9.089 1.00 78.12 160 GLN A O 1
ATOM 1316 N N . ASN A 1 161 ? -0.235 0.384 7.560 1.00 75.94 161 ASN A N 1
ATOM 1317 C CA . ASN A 1 161 ? -0.350 1.791 7.204 1.00 75.94 161 ASN A CA 1
ATOM 1318 C C . ASN A 1 161 ? -1.729 2.323 7.614 1.00 75.94 161 ASN A C 1
ATOM 1320 O O . ASN A 1 161 ? -2.014 2.542 8.789 1.00 75.94 161 ASN A O 1
ATOM 1324 N N . SER A 1 162 ? -2.603 2.567 6.636 1.00 81.06 162 SER A N 1
ATOM 1325 C CA . SER A 1 162 ? -4.000 2.925 6.862 1.00 81.06 162 SER A CA 1
ATOM 1326 C C . SER A 1 162 ? -4.839 2.638 5.622 1.00 81.06 162 SER A C 1
ATOM 1328 O O . SER A 1 162 ? -4.331 2.613 4.499 1.00 81.06 162 SER A O 1
ATOM 1330 N N . VAL A 1 163 ? -6.154 2.524 5.814 1.00 83.75 163 VAL A N 1
ATOM 1331 C CA . VAL A 1 163 ? -7.125 2.406 4.713 1.00 83.75 163 VAL A CA 1
ATOM 1332 C C . VAL A 1 163 ? -7.033 3.600 3.755 1.00 83.75 163 VAL A C 1
ATOM 1334 O O . VAL A 1 163 ? -7.106 3.416 2.543 1.00 83.75 163 VAL A O 1
ATOM 1337 N N . ARG A 1 164 ? -6.827 4.822 4.277 1.00 83.56 164 ARG A N 1
ATOM 1338 C CA . ARG A 1 164 ? -6.690 6.042 3.460 1.00 83.56 164 ARG A CA 1
ATOM 1339 C C . ARG A 1 164 ? -5.523 5.921 2.481 1.00 83.56 164 ARG A C 1
ATOM 1341 O O . ARG A 1 164 ? -5.711 6.110 1.286 1.00 83.56 164 ARG A O 1
ATOM 1348 N N . LEU A 1 165 ? -4.345 5.561 2.987 1.00 78.31 165 LEU A N 1
ATOM 1349 C CA . LEU A 1 165 ? -3.137 5.426 2.170 1.00 78.31 165 LEU A CA 1
ATOM 1350 C C . LEU A 1 165 ? -3.255 4.275 1.169 1.00 78.31 165 LEU A C 1
ATOM 1352 O O . LEU A 1 165 ? -2.931 4.442 -0.004 1.00 78.31 165 LEU A O 1
ATOM 1356 N N . ALA A 1 166 ? -3.787 3.132 1.606 1.00 84.94 166 ALA A N 1
ATOM 1357 C CA . ALA A 1 166 ? -4.034 1.991 0.731 1.00 84.94 166 ALA A CA 1
ATOM 1358 C C . ALA A 1 166 ? -4.986 2.345 -0.423 1.00 84.94 166 ALA A C 1
ATOM 1360 O O . ALA A 1 166 ? -4.767 1.923 -1.554 1.00 84.94 166 ALA A O 1
ATOM 1361 N N . LYS A 1 167 ? -6.003 3.176 -0.166 1.00 86.38 167 LYS A N 1
ATOM 1362 C CA . LYS A 1 167 ? -6.931 3.666 -1.191 1.00 86.38 167 LYS A CA 1
ATOM 1363 C C . LYS A 1 167 ? -6.247 4.580 -2.209 1.00 86.38 167 LYS A C 1
ATOM 1365 O O . LYS A 1 167 ? -6.557 4.500 -3.398 1.00 86.38 167 LYS A O 1
ATOM 1370 N N . GLU A 1 168 ? -5.336 5.440 -1.760 1.00 84.62 168 GLU A N 1
ATOM 1371 C CA . GLU A 1 168 ? -4.591 6.358 -2.632 1.00 84.62 168 GLU A CA 1
ATOM 1372 C C . GLU A 1 168 ? -3.539 5.634 -3.480 1.00 84.62 168 GLU A C 1
ATOM 1374 O O . GLU A 1 168 ? -3.359 5.985 -4.646 1.00 84.62 168 GLU A O 1
ATOM 1379 N N . LYS A 1 169 ? -2.925 4.574 -2.939 1.00 86.56 169 LYS A N 1
ATOM 1380 C CA . LYS A 1 169 ? -1.906 3.754 -3.614 1.00 86.56 169 LYS A CA 1
ATOM 138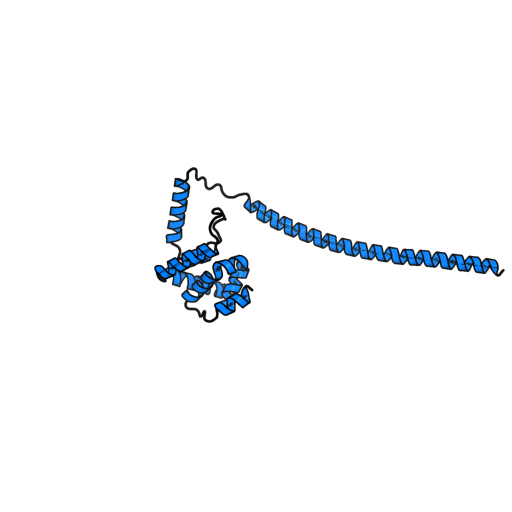1 C C . LYS A 1 169 ? -2.439 2.475 -4.261 1.00 86.56 169 LYS A C 1
ATOM 1383 O O . LYS A 1 169 ? -1.653 1.708 -4.808 1.00 86.56 169 LYS A O 1
ATOM 1388 N N . TYR A 1 170 ? -3.751 2.235 -4.237 1.00 89.19 170 TYR A N 1
ATOM 1389 C CA . TYR A 1 170 ? -4.354 0.952 -4.619 1.00 89.19 170 TYR A CA 1
ATOM 1390 C C . TYR A 1 170 ? -3.866 0.419 -5.972 1.00 89.19 170 TYR A C 1
ATOM 1392 O O . TYR A 1 170 ? -3.436 -0.725 -6.072 1.00 89.19 170 TYR A O 1
ATOM 1400 N N . LEU A 1 171 ? -3.876 1.266 -7.005 1.00 89.62 171 LEU A N 1
ATOM 1401 C CA . LEU A 1 171 ? -3.417 0.882 -8.344 1.00 89.62 171 LEU A CA 1
ATOM 1402 C C . LEU A 1 171 ? -1.931 0.503 -8.359 1.00 89.62 171 LEU A C 1
ATOM 1404 O O . LEU A 1 171 ? -1.540 -0.432 -9.049 1.00 89.62 171 LEU A O 1
ATOM 1408 N N . GLY A 1 172 ? -1.121 1.194 -7.558 1.00 90.75 172 GLY A N 1
ATOM 1409 C CA . GLY A 1 172 ? 0.284 0.868 -7.350 1.00 90.75 172 GLY A CA 1
ATOM 1410 C C . GLY A 1 172 ? 0.476 -0.502 -6.704 1.00 90.75 172 GLY A C 1
ATOM 1411 O O . GLY A 1 172 ? 1.274 -1.298 -7.186 1.00 90.75 172 GLY A O 1
ATOM 1412 N N . LEU A 1 173 ? -0.305 -0.811 -5.665 1.00 91.38 173 LEU A N 1
ATOM 1413 C CA . LEU A 1 173 ? -0.265 -2.108 -4.980 1.00 91.38 173 LEU A CA 1
ATOM 1414 C C . LEU A 1 173 ? -0.670 -3.263 -5.904 1.00 91.38 173 LEU A C 1
ATOM 1416 O O . LEU A 1 173 ? -0.016 -4.302 -5.902 1.00 91.38 173 LEU A O 1
ATOM 1420 N N . VAL A 1 174 ? -1.705 -3.069 -6.728 1.00 92.75 174 VAL A N 1
ATOM 1421 C CA . VAL A 1 174 ? -2.096 -4.048 -7.756 1.00 92.75 174 VAL A CA 1
ATOM 1422 C C . VAL A 1 174 ? -0.950 -4.271 -8.739 1.00 92.75 174 VAL A C 1
ATOM 1424 O O . VAL A 1 174 ? -0.637 -5.415 -9.053 1.00 92.75 174 VAL A O 1
ATOM 1427 N N . LYS A 1 175 ? -0.289 -3.196 -9.183 1.00 92.12 175 LYS A N 1
ATOM 1428 C CA . LYS A 1 175 ? 0.804 -3.285 -10.155 1.00 92.12 175 LYS A CA 1
ATOM 1429 C C . LYS A 1 175 ? 2.038 -3.988 -9.599 1.00 92.12 175 LYS A C 1
ATOM 1431 O O . LYS A 1 175 ? 2.648 -4.780 -10.306 1.00 92.12 175 LYS A O 1
ATOM 1436 N N . ILE A 1 176 ? 2.364 -3.749 -8.331 1.00 91.31 176 ILE A N 1
ATOM 1437 C CA . ILE A 1 176 ? 3.395 -4.491 -7.598 1.00 91.31 176 ILE A CA 1
ATOM 1438 C C . ILE A 1 176 ? 3.073 -5.989 -7.613 1.00 91.31 176 ILE A C 1
ATOM 1440 O O . ILE A 1 176 ? 3.910 -6.800 -7.996 1.00 91.31 176 ILE A O 1
ATOM 1444 N N . PHE A 1 177 ? 1.845 -6.359 -7.253 1.00 92.69 177 PHE A N 1
ATOM 1445 C CA . PHE A 1 177 ? 1.440 -7.760 -7.195 1.00 92.69 177 PHE A CA 1
ATOM 1446 C C . PHE A 1 177 ? 1.451 -8.434 -8.579 1.00 92.69 177 PHE A C 1
ATOM 1448 O O . PHE A 1 177 ? 1.983 -9.530 -8.729 1.00 92.69 177 PHE A O 1
ATOM 1455 N N . GLU A 1 178 ? 0.950 -7.748 -9.608 1.00 92.25 178 GLU A N 1
ATOM 1456 C CA . GLU A 1 178 ? 0.979 -8.198 -11.008 1.00 92.25 178 GLU A CA 1
ATOM 1457 C C . GLU A 1 178 ? 2.416 -8.462 -11.485 1.00 92.25 178 GLU A C 1
ATOM 1459 O O . GLU A 1 178 ? 2.712 -9.516 -12.048 1.00 92.25 178 GLU A O 1
ATOM 1464 N N . ILE A 1 179 ? 3.325 -7.516 -11.233 1.00 92.69 179 ILE A N 1
ATOM 1465 C CA . ILE A 1 179 ? 4.712 -7.581 -11.710 1.00 92.69 179 ILE A CA 1
ATOM 1466 C C . ILE A 1 179 ? 5.522 -8.660 -10.980 1.00 92.69 179 ILE A C 1
ATOM 1468 O O . ILE A 1 179 ? 6.432 -9.231 -11.578 1.00 92.69 179 ILE A O 1
ATOM 1472 N N . SER A 1 180 ? 5.124 -9.040 -9.762 1.00 90.06 180 SER A N 1
ATOM 1473 C CA . SER A 1 180 ? 5.688 -10.199 -9.053 1.00 90.06 180 SER A CA 1
ATOM 1474 C C . SER A 1 180 ? 5.315 -11.560 -9.677 1.00 90.06 180 SER A C 1
ATOM 1476 O O . SER A 1 180 ? 5.662 -12.617 -9.145 1.00 90.06 180 SER A O 1
ATOM 1478 N N . GLY A 1 181 ? 4.571 -11.562 -10.792 1.00 88.38 181 GLY A N 1
ATOM 1479 C CA . GLY A 1 181 ? 4.120 -12.772 -11.481 1.00 88.38 181 GLY A CA 1
ATOM 1480 C C . GLY A 1 181 ? 2.968 -13.488 -10.774 1.00 88.38 181 GLY A C 1
ATOM 1481 O O . GLY A 1 181 ? 2.749 -14.678 -11.009 1.00 88.38 181 GLY A O 1
ATOM 1482 N N . ARG A 1 182 ? 2.248 -12.793 -9.885 1.00 86.81 182 ARG A N 1
ATOM 1483 C CA . ARG A 1 182 ? 1.097 -13.328 -9.147 1.00 86.81 182 ARG A CA 1
ATOM 1484 C C . ARG A 1 182 ? -0.216 -12.956 -9.845 1.00 86.81 182 ARG A C 1
ATOM 1486 O O . ARG A 1 182 ? -0.299 -11.974 -10.580 1.00 86.81 182 ARG A O 1
ATOM 1493 N N . ASP A 1 183 ? -1.252 -13.758 -9.613 1.00 85.56 183 ASP A N 1
ATOM 1494 C CA . ASP A 1 183 ? -2.566 -13.546 -10.225 1.00 85.56 183 ASP A CA 1
ATOM 1495 C C . ASP A 1 183 ? -3.296 -12.333 -9.615 1.00 85.56 183 ASP A C 1
ATOM 1497 O O . ASP A 1 183 ? -3.326 -12.147 -8.396 1.00 85.56 183 ASP A O 1
ATOM 1501 N N . VAL A 1 184 ? -3.892 -11.512 -10.482 1.00 84.88 184 VAL A N 1
ATOM 1502 C CA . VAL A 1 184 ? -4.595 -10.256 -10.161 1.00 84.88 184 VAL A CA 1
ATOM 1503 C C . VAL A 1 184 ? -5.999 -10.178 -10.774 1.00 84.88 184 VAL A C 1
ATOM 1505 O O . VAL A 1 184 ? -6.583 -9.089 -10.812 1.00 84.88 184 VAL A O 1
ATOM 1508 N N . ALA A 1 185 ? -6.546 -11.300 -11.260 1.00 75.44 185 ALA A N 1
ATOM 1509 C CA . ALA A 1 185 ? -7.785 -11.358 -12.044 1.00 75.44 185 ALA A CA 1
ATOM 1510 C C . ALA A 1 185 ? -8.986 -10.586 -11.441 1.00 75.44 185 ALA A C 1
ATOM 1512 O O . ALA A 1 185 ? -9.804 -10.061 -12.196 1.00 75.44 185 ALA A O 1
ATOM 1513 N N . ASP A 1 186 ? -9.035 -10.404 -10.116 1.00 65.44 186 ASP A N 1
ATOM 1514 C CA . ASP A 1 186 ? -10.179 -9.827 -9.394 1.00 65.44 186 ASP A CA 1
ATOM 1515 C C . ASP A 1 186 ? -9.941 -8.435 -8.776 1.00 65.44 186 ASP A C 1
ATOM 1517 O O . ASP A 1 186 ? -10.654 -8.018 -7.864 1.00 65.44 186 ASP A O 1
ATOM 1521 N N . SER A 1 187 ? -8.967 -7.654 -9.254 1.00 70.44 187 SER A N 1
ATOM 1522 C CA . SER A 1 187 ? -8.682 -6.334 -8.652 1.00 70.44 187 SER A CA 1
ATOM 1523 C C . SER A 1 187 ? -9.905 -5.388 -8.602 1.00 70.44 187 SER A C 1
ATOM 1525 O O . SER A 1 187 ? -10.201 -4.789 -7.570 1.00 70.44 187 SER A O 1
ATOM 1527 N N . LYS A 1 188 ? -10.700 -5.262 -9.674 1.00 66.88 188 LYS A N 1
ATOM 1528 C CA . LYS A 1 188 ? -11.842 -4.320 -9.683 1.00 66.88 188 LYS A CA 1
ATOM 1529 C C . LYS A 1 188 ? -12.936 -4.662 -8.668 1.00 66.88 188 LYS A C 1
ATOM 1531 O O . LYS A 1 188 ? -13.459 -3.747 -8.037 1.00 66.88 188 LYS A O 1
ATOM 1536 N N . SER A 1 189 ? -13.284 -5.939 -8.516 1.00 75.62 189 SER A N 1
ATOM 1537 C CA . SER A 1 189 ? -14.237 -6.391 -7.493 1.00 75.62 189 SER A CA 1
ATOM 1538 C C . SER A 1 189 ? -13.658 -6.210 -6.092 1.00 75.62 189 SER A C 1
ATOM 1540 O O . SER A 1 189 ? -14.355 -5.733 -5.197 1.00 75.62 189 SER A O 1
ATOM 1542 N N . LEU A 1 190 ? -12.361 -6.482 -5.934 1.00 81.19 190 LEU A N 1
ATOM 1543 C CA . LEU A 1 190 ? -11.657 -6.361 -4.665 1.00 81.19 190 LEU A CA 1
ATOM 1544 C C . LEU A 1 190 ? -11.632 -4.919 -4.132 1.00 81.19 190 LEU A C 1
ATOM 1546 O O . LEU A 1 190 ? -11.741 -4.702 -2.927 1.00 81.19 190 LEU A O 1
ATOM 1550 N N . TYR A 1 191 ? -11.516 -3.912 -5.005 1.00 82.50 191 TYR A N 1
ATOM 1551 C CA . TYR A 1 191 ? -11.548 -2.513 -4.566 1.00 82.50 191 TYR A CA 1
ATOM 1552 C C . TYR A 1 191 ? -12.861 -2.161 -3.857 1.00 82.50 191 TYR A C 1
ATOM 1554 O O . TYR A 1 191 ? -12.854 -1.514 -2.810 1.00 82.50 191 TYR A O 1
ATOM 1562 N N . SER A 1 192 ? -13.990 -2.583 -4.427 1.00 82.62 192 SER A N 1
ATOM 1563 C CA . SER A 1 192 ? -15.302 -2.340 -3.831 1.00 82.62 192 SER A CA 1
ATOM 1564 C C . SER A 1 192 ? -15.473 -3.083 -2.511 1.00 82.62 192 SER A C 1
ATOM 1566 O O . SER A 1 192 ? -16.060 -2.530 -1.595 1.00 82.62 192 SER A O 1
ATOM 1568 N N . GLU A 1 193 ? -14.931 -4.292 -2.390 1.00 83.25 193 GLU A N 1
ATOM 1569 C CA . GLU A 1 193 ? -15.022 -5.087 -1.163 1.00 83.25 193 GLU A CA 1
ATOM 1570 C C . GLU A 1 193 ? -14.157 -4.540 -0.013 1.00 83.25 193 GLU A C 1
ATOM 1572 O O . GLU A 1 193 ? -14.538 -4.630 1.153 1.00 83.25 193 GLU A O 1
ATOM 1577 N N . LEU A 1 194 ? -12.988 -3.971 -0.326 1.00 81.56 194 LEU A N 1
ATOM 1578 C CA . LEU A 1 194 ? -12.025 -3.519 0.684 1.00 81.56 194 LEU A CA 1
ATOM 1579 C C . LEU A 1 194 ? -12.164 -2.038 1.081 1.00 81.56 194 LEU A C 1
ATOM 1581 O O . LEU A 1 194 ? -11.676 -1.663 2.150 1.00 81.56 194 LEU A O 1
ATOM 1585 N N . PHE A 1 195 ? -12.767 -1.185 0.240 1.00 82.25 195 PHE A N 1
ATOM 1586 C CA . PHE A 1 195 ? -12.709 0.281 0.405 1.00 82.25 195 PHE A CA 1
ATOM 1587 C C . PHE A 1 195 ? -14.044 1.043 0.303 1.00 82.25 195 PHE A C 1
ATOM 1589 O O . PHE A 1 195 ? -14.020 2.272 0.483 1.00 82.25 195 PHE A O 1
ATOM 1596 N N . LEU A 1 196 ? -15.164 0.383 -0.022 1.00 76.62 196 LEU A N 1
ATOM 1597 C CA . LEU A 1 196 ? -16.516 0.970 -0.062 1.00 76.62 196 LEU A CA 1
ATOM 1598 C C . LEU A 1 196 ? -17.403 0.355 1.023 1.00 76.62 196 LEU A C 1
ATOM 1600 O O . LEU A 1 196 ? -18.209 1.131 1.581 1.00 76.62 196 LEU A O 1
#

Radius of gyration: 32.51 Å; chains: 1; bounding box: 81×47×94 Å

Sequence (196 aa):
MSQIIGILFISGVVIALILEDKKSSKKFYEDRIEDLKNELSNKKNSILRLEKQLSQLSILDTQPNFGYTSEDEYNDAIDELEKNMKSNSILETIYHDVDLPDQLFYVSIREKTQTLLSKLEQTGIHHKDQRFSEDLVDAREKITGQLMNLELFIRDYIQQNSVRLAKEKYLGLVKIFEISGRDVADSKSLYSELFL